Protein AF-A0AA36IS47-F1 (afdb_monomer_lite)

Sequence (220 aa):
MGEDGAGAALSGPEDQEEPQIELLPDFCPIVFNPANQIIHPARYWAMFRNWKGQPLTKEEEPPEWLYRDMDETAGQVLEVLDEELQALKEAFFQATGCQGCSHVIPLAARLLEQYGDQIADKSTMAKMVGTNKAYSMARTPVLRSNQGVMPHPTHRVVTDDIGWGLCVLVSISERLEAMGMRTNTTMMRMLIEWHQKLMGKECTSTTAGSVVGTARSWCF

Organism: NCBI:txid2562239

Foldseek 3Di:
DDDDDPPDDPPDDPDPPDDDDDDQLDCLCVQLVLVPFQLLLLQVCVLCVPPDPFADDPVSDGDFASQAQQDVSSQVLSQVQLVLSLQLLVLVCVVPVRPSSVVHDGPLVVLCVVQVVQQPDSPTSSSSRNSRPVRGPHTQAWDQDPRHIGHDLPDCSLPCSLLVNLLSSVQSCLVSVVVVDDGDSPSSVVSSVVSCVSNVHPQWDPPPPDPDTHGDPVSD

Secondary structure (DSSP, 8-state):
----------------PPPPP---SSSHHHHT-HHHHTHHHHHHHHHHTT--SSPBPGGGPPPSBSSTT--HHHHHHHHHHHHHHHHHHHHHHHHH--GGGGG---HHHHHHHHHTTTBS--SSHHHHHHTBGGGTTPBPPEEEETTEEEE-TTSHHHHHIIIIIIHHHHHHHHHHHHTT-----HHHHHHHHHHHHHHT--SB---TT-S---B-TT--

pLDDT: mean 87.17, std 18.94, range [32.16, 98.56]

InterPro domains:
  IPR003421 Opine dehydrogenase [PF02317] (25-199)
  IPR008927 6-phosphogluconate dehydrogenase-like, C-terminal domain superfamily [SSF48179] (29-204)
  IPR013328 6-phosphogluconate dehydrogenase, domain 2 [G3DSA:1.10.1040.10] (35-216)
  IPR051729 Opine/Lysopine Dehydrogenase [PTHR38015] (25-204)

Radius of gyration: 21.81 Å; chains: 1; bounding box: 69×45×71 Å

Structure (mmCIF, N/CA/C/O backbone):
data_AF-A0AA36IS47-F1
#
_entry.id   AF-A0AA36IS47-F1
#
loop_
_atom_site.group_PDB
_atom_site.id
_atom_site.type_symbol
_atom_site.label_atom_id
_atom_site.label_alt_id
_atom_site.label_comp_id
_atom_site.label_asym_id
_atom_site.label_entity_id
_atom_site.label_seq_id
_atom_site.pdbx_PDB_ins_code
_atom_site.Cartn_x
_atom_site.Cartn_y
_atom_site.Cartn_z
_atom_site.occupancy
_atom_site.B_iso_or_equiv
_atom_site.auth_seq_id
_atom_site.auth_comp_id
_atom_site.auth_asym_id
_atom_site.auth_atom_id
_atom_site.pdbx_PDB_model_num
ATOM 1 N N . MET A 1 1 ? -51.283 -22.529 -45.191 1.00 38.25 1 MET A N 1
ATOM 2 C CA . MET A 1 1 ? -49.898 -22.315 -45.654 1.00 38.25 1 MET A CA 1
ATOM 3 C C . MET A 1 1 ? -49.445 -21.057 -44.930 1.00 38.25 1 MET A C 1
ATOM 5 O O . MET A 1 1 ? -49.838 -19.984 -45.344 1.00 38.25 1 MET A O 1
ATOM 9 N N . GLY A 1 2 ? -48.935 -21.109 -43.705 1.00 40.91 2 GLY A N 1
ATOM 10 C CA . GLY A 1 2 ? -47.910 -22.013 -43.201 1.00 40.91 2 GLY A CA 1
ATOM 11 C C . GLY A 1 2 ? -46.576 -21.318 -43.420 1.00 40.91 2 GLY A C 1
ATOM 12 O O . GLY A 1 2 ? -46.105 -21.352 -44.546 1.00 40.91 2 GLY A O 1
ATOM 13 N N . GLU A 1 3 ? -46.065 -20.655 -42.382 1.00 37.31 3 GLU A N 1
ATOM 14 C CA . GLU A 1 3 ? -44.636 -20.557 -42.070 1.00 37.31 3 GLU A CA 1
ATOM 15 C C . GLU A 1 3 ? -44.472 -19.932 -40.679 1.00 37.31 3 GLU A C 1
ATOM 17 O O . GLU A 1 3 ? -44.663 -18.736 -40.455 1.00 37.31 3 GLU A O 1
ATOM 22 N N . ASP A 1 4 ? -44.185 -20.827 -39.738 1.00 42.75 4 ASP A N 1
ATOM 23 C CA . ASP A 1 4 ? -43.734 -20.557 -38.386 1.00 42.75 4 ASP A CA 1
ATOM 24 C C . ASP A 1 4 ? -42.333 -19.939 -38.431 1.00 42.75 4 ASP A C 1
ATOM 26 O O . ASP A 1 4 ? -41.375 -20.556 -38.896 1.00 42.75 4 ASP A O 1
ATOM 30 N N . GLY A 1 5 ? -42.205 -18.720 -37.916 1.00 36.94 5 GLY A N 1
ATOM 31 C CA . GLY A 1 5 ? -40.928 -18.080 -37.627 1.00 36.94 5 GLY A CA 1
ATOM 32 C C . GLY A 1 5 ? -40.821 -17.843 -36.131 1.00 36.94 5 GLY A C 1
ATOM 33 O O . GLY A 1 5 ? -41.068 -16.736 -35.661 1.00 36.94 5 GLY A O 1
ATOM 34 N N . ALA A 1 6 ? -40.497 -18.894 -35.376 1.00 42.69 6 ALA A N 1
ATOM 35 C CA . ALA A 1 6 ? -40.139 -18.794 -33.969 1.00 42.69 6 ALA A CA 1
ATOM 36 C C . ALA A 1 6 ? -38.872 -17.932 -33.832 1.00 42.69 6 ALA A C 1
ATOM 38 O O . ALA A 1 6 ? -37.749 -18.409 -33.993 1.00 42.69 6 ALA A O 1
ATOM 39 N N . GLY A 1 7 ? -39.059 -16.640 -33.563 1.00 37.09 7 GLY A N 1
ATOM 40 C CA . GLY A 1 7 ? -37.992 -15.758 -33.115 1.00 37.09 7 GLY A CA 1
ATOM 41 C C . GLY A 1 7 ? -37.591 -16.177 -31.709 1.00 37.09 7 GLY A C 1
ATOM 42 O O . GLY A 1 7 ? -38.303 -15.888 -30.750 1.00 37.09 7 GLY A O 1
ATOM 43 N N . ALA A 1 8 ? -36.483 -16.907 -31.606 1.00 38.56 8 ALA A N 1
ATOM 44 C CA . ALA A 1 8 ? -35.862 -17.250 -30.340 1.00 38.56 8 ALA A CA 1
ATOM 45 C C . ALA A 1 8 ? -35.649 -15.967 -29.525 1.00 38.56 8 ALA A C 1
ATOM 47 O O . ALA A 1 8 ? -34.929 -15.061 -29.952 1.00 38.56 8 ALA A O 1
ATOM 48 N N . ALA A 1 9 ? -36.297 -15.893 -28.364 1.00 40.12 9 ALA A N 1
ATOM 49 C CA . ALA A 1 9 ? -35.958 -14.914 -27.352 1.00 40.12 9 ALA A CA 1
ATOM 50 C C . ALA A 1 9 ? -34.480 -15.120 -27.008 1.00 40.12 9 ALA A C 1
ATOM 52 O O . ALA A 1 9 ? -34.082 -16.189 -26.543 1.00 40.12 9 ALA A O 1
ATOM 53 N N . LEU A 1 10 ? -33.658 -14.113 -27.292 1.00 42.84 10 LEU A N 1
ATOM 54 C CA . LEU A 1 10 ? -32.316 -14.031 -26.743 1.00 42.84 10 LEU A CA 1
ATOM 55 C C . LEU A 1 10 ? -32.491 -13.834 -25.236 1.00 42.84 10 LEU A C 1
ATOM 57 O O . LEU A 1 10 ? -32.713 -12.715 -24.781 1.00 42.84 10 LEU A O 1
ATOM 61 N N . SER A 1 11 ? -32.457 -14.929 -24.479 1.00 42.44 11 SER A N 1
ATOM 62 C CA . SER A 1 11 ? -32.295 -14.889 -23.030 1.00 42.44 11 SER A CA 1
ATOM 63 C C . SER A 1 11 ? -30.945 -14.228 -22.754 1.00 42.44 11 SER A C 1
ATOM 65 O O . SER A 1 11 ? -29.890 -14.842 -22.939 1.00 42.44 11 SER A O 1
ATOM 67 N N . GLY A 1 12 ? -30.978 -12.940 -22.412 1.00 49.56 12 GLY A N 1
ATOM 68 C CA . GLY A 1 12 ? -29.827 -12.243 -21.849 1.00 49.56 12 GLY A CA 1
ATOM 69 C C . GLY A 1 12 ? -29.404 -12.905 -20.531 1.00 49.56 12 GLY A C 1
ATOM 70 O O . GLY A 1 12 ? -30.168 -13.692 -19.974 1.00 49.56 12 GLY A O 1
ATOM 71 N N . PRO A 1 13 ? -28.187 -12.637 -20.033 1.00 52.78 13 PRO A N 1
ATOM 72 C CA . PRO A 1 13 ? -27.741 -13.205 -18.768 1.00 52.78 13 PRO A CA 1
ATOM 73 C C . PRO A 1 13 ? -28.621 -12.644 -17.639 1.00 52.78 13 PRO A C 1
ATOM 75 O O . PRO A 1 13 ? -28.530 -11.463 -17.319 1.00 52.78 13 PRO A O 1
ATOM 78 N N . GLU A 1 14 ? -29.497 -13.484 -17.089 1.00 53.34 14 GLU A N 1
ATOM 79 C CA . GLU A 1 14 ? -30.527 -13.122 -16.103 1.00 53.34 14 GLU A CA 1
ATOM 80 C C . GLU A 1 14 ? -30.035 -13.059 -14.647 1.00 53.34 14 GLU A C 1
ATOM 82 O O . GLU A 1 14 ? -30.835 -12.772 -13.770 1.00 53.34 14 GLU A O 1
ATOM 87 N N . ASP A 1 15 ? -28.738 -13.215 -14.368 1.00 54.41 15 ASP A N 1
ATOM 88 C CA . ASP A 1 15 ? -28.223 -13.241 -12.989 1.00 54.41 15 ASP A CA 1
ATOM 89 C C . ASP A 1 15 ? -27.028 -12.292 -12.796 1.00 54.41 15 ASP A C 1
ATOM 91 O O . ASP A 1 15 ? -25.896 -12.716 -12.558 1.00 54.41 15 ASP A O 1
ATOM 95 N N . GLN A 1 16 ? -27.244 -10.981 -12.914 1.00 59.22 16 GLN A N 1
ATOM 96 C CA . GLN A 1 16 ? -26.360 -10.023 -12.242 1.00 59.22 16 GLN A CA 1
ATOM 97 C C . GLN A 1 16 ? -27.048 -9.620 -10.944 1.00 59.22 16 GLN A C 1
ATOM 99 O O . GLN A 1 16 ? -27.961 -8.798 -10.967 1.00 59.22 16 GLN A O 1
ATOM 104 N N . GLU A 1 17 ? -26.647 -10.236 -9.827 1.00 76.69 17 GLU A N 1
ATOM 105 C CA . GLU A 1 17 ? -27.089 -9.805 -8.499 1.00 76.69 17 GLU A CA 1
ATOM 106 C C . GLU A 1 17 ? -26.862 -8.296 -8.355 1.00 76.69 17 GLU A C 1
ATOM 108 O O . GLU A 1 17 ? -25.764 -7.786 -8.607 1.00 76.69 17 GLU A O 1
ATOM 113 N N . GLU A 1 18 ? -27.917 -7.569 -7.983 1.00 86.44 18 GLU A N 1
ATOM 114 C CA . GLU A 1 18 ? -27.804 -6.142 -7.712 1.00 86.44 18 GLU A CA 1
ATOM 115 C C . GLU A 1 18 ? -26.830 -5.909 -6.546 1.00 86.44 18 GLU A C 1
ATOM 117 O O . GLU A 1 18 ? -26.829 -6.672 -5.573 1.00 86.44 18 GLU A O 1
ATOM 122 N N . PRO A 1 19 ? -25.996 -4.854 -6.607 1.00 86.75 19 PRO A N 1
ATOM 123 C CA . PRO A 1 19 ? -25.071 -4.555 -5.529 1.00 86.75 19 PRO A CA 1
ATOM 124 C C . PRO A 1 19 ? -25.847 -4.277 -4.241 1.00 86.75 19 PRO A C 1
ATOM 126 O O . PRO A 1 19 ? -26.681 -3.372 -4.180 1.00 86.75 19 PRO A O 1
ATOM 129 N N . GLN A 1 20 ? -25.541 -5.038 -3.193 1.00 88.94 20 GLN A N 1
ATOM 130 C CA . GLN A 1 20 ? -26.108 -4.800 -1.873 1.00 88.94 20 GLN A CA 1
ATOM 131 C C . GLN A 1 20 ? -25.487 -3.537 -1.270 1.00 88.94 20 GLN A C 1
ATOM 133 O O . GLN A 1 20 ? -24.265 -3.404 -1.180 1.00 88.94 20 GLN A O 1
ATOM 138 N N . ILE A 1 21 ? -26.342 -2.588 -0.889 1.00 91.06 21 ILE A N 1
ATOM 139 C CA . ILE A 1 21 ? -25.931 -1.328 -0.269 1.00 91.06 21 ILE A CA 1
ATOM 140 C C . ILE A 1 21 ? -26.163 -1.439 1.233 1.00 91.06 21 ILE A C 1
ATOM 142 O O . ILE A 1 21 ? -27.300 -1.559 1.686 1.00 91.06 21 ILE A O 1
ATOM 146 N N . GLU A 1 22 ? -25.083 -1.329 2.000 1.00 89.81 22 GLU A N 1
ATOM 147 C CA . GLU A 1 22 ? -25.119 -1.327 3.459 1.00 89.81 22 GLU A CA 1
ATOM 148 C C . GLU A 1 22 ? -24.641 0.015 4.018 1.00 89.81 22 GLU A C 1
ATOM 150 O O . GLU A 1 22 ? -23.728 0.653 3.485 1.00 89.81 22 GLU A O 1
ATOM 155 N N . LEU A 1 23 ? -25.266 0.453 5.112 1.00 92.38 23 LEU A N 1
ATOM 156 C CA . LEU A 1 23 ? -24.864 1.666 5.815 1.00 92.38 23 LEU A CA 1
ATOM 157 C C . LEU A 1 23 ? -23.735 1.345 6.799 1.00 92.38 23 LEU A C 1
ATOM 159 O O . LEU A 1 23 ? -23.902 0.525 7.699 1.00 92.38 23 LEU A O 1
ATOM 163 N N . LEU A 1 24 ? -22.606 2.041 6.660 1.00 92.31 24 LEU A N 1
ATOM 164 C CA . LEU A 1 24 ? -21.508 1.964 7.623 1.00 92.31 24 LEU A CA 1
ATOM 165 C C . LEU A 1 24 ? -21.849 2.747 8.904 1.00 92.31 24 LEU A C 1
ATOM 167 O O . LEU A 1 24 ? -22.488 3.799 8.820 1.00 92.31 24 LEU A O 1
ATOM 171 N N . PRO A 1 25 ? -21.399 2.285 10.085 1.00 91.81 25 PRO A N 1
ATOM 172 C CA . PRO A 1 25 ? -21.725 2.932 11.360 1.00 91.81 25 PRO A CA 1
ATOM 173 C C . PRO A 1 25 ? -21.089 4.321 11.515 1.00 91.81 25 PRO A C 1
ATOM 175 O O . PRO A 1 25 ? -21.656 5.197 12.163 1.00 91.81 25 PRO A O 1
ATOM 178 N N . ASP A 1 26 ? -19.909 4.519 10.928 1.00 94.69 26 ASP A N 1
ATOM 179 C CA . ASP A 1 26 ? -19.172 5.778 10.883 1.00 94.69 26 ASP A CA 1
ATOM 180 C C . ASP A 1 26 ? -18.142 5.735 9.731 1.00 94.69 26 ASP A C 1
ATOM 182 O O . ASP A 1 26 ? -18.159 4.825 8.899 1.00 94.69 26 ASP A O 1
ATOM 186 N N . PHE A 1 27 ? -17.254 6.731 9.646 1.00 93.44 27 PHE A N 1
ATOM 187 C CA . PHE A 1 27 ? -16.287 6.865 8.549 1.00 93.44 27 PHE A CA 1
ATOM 188 C C . PHE A 1 27 ? -15.007 6.016 8.726 1.00 93.44 27 PHE A C 1
ATOM 190 O O . PHE A 1 27 ? -14.197 5.920 7.801 1.00 93.44 27 PHE A O 1
ATOM 197 N N . CYS A 1 28 ? -14.807 5.358 9.875 1.00 94.94 28 CYS A N 1
ATOM 198 C CA . CYS A 1 28 ? -13.595 4.582 10.167 1.00 94.94 28 CYS A CA 1
ATOM 199 C C . CYS A 1 28 ? -13.322 3.438 9.178 1.00 94.94 28 CYS A C 1
ATOM 201 O O . CYS A 1 28 ? -12.161 3.294 8.788 1.00 94.94 28 CYS A O 1
ATOM 203 N N . PRO A 1 29 ? -14.323 2.660 8.705 1.00 94.25 29 PRO A N 1
ATOM 204 C CA . PRO A 1 29 ? -14.088 1.599 7.724 1.00 94.25 29 PRO A CA 1
ATOM 205 C C . PRO A 1 29 ? -13.541 2.109 6.388 1.00 94.25 29 PRO A C 1
ATOM 207 O O . PRO A 1 29 ? -12.910 1.353 5.652 1.00 94.25 29 PRO A O 1
ATOM 210 N N . ILE A 1 30 ? -13.767 3.390 6.074 1.00 93.12 30 ILE A N 1
ATOM 211 C CA . ILE A 1 30 ? -13.233 4.043 4.878 1.00 93.12 30 ILE A CA 1
ATOM 212 C C . ILE A 1 30 ? -11.796 4.508 5.119 1.00 93.12 30 ILE A C 1
ATOM 214 O O . ILE A 1 30 ? -10.919 4.203 4.313 1.00 93.12 30 ILE A O 1
ATOM 218 N N . VAL A 1 31 ? -11.543 5.195 6.238 1.00 94.06 31 VAL A N 1
ATOM 219 C CA . VAL A 1 31 ? -10.216 5.740 6.586 1.00 94.06 31 VAL A CA 1
ATOM 220 C C . VAL A 1 31 ? -9.189 4.634 6.802 1.00 94.06 31 VAL A C 1
ATOM 222 O O . VAL A 1 31 ? -8.091 4.695 6.259 1.00 94.06 31 VAL A O 1
ATOM 225 N N . PHE A 1 32 ? -9.547 3.600 7.560 1.00 95.31 32 PHE A N 1
ATOM 226 C CA . PHE A 1 32 ? -8.662 2.481 7.882 1.00 95.31 32 PHE A CA 1
ATOM 227 C C . PHE A 1 32 ? -8.844 1.303 6.921 1.00 95.31 32 PHE A C 1
ATOM 229 O O . PHE A 1 32 ? -8.571 0.164 7.272 1.00 95.31 32 PHE A O 1
ATOM 236 N N . ASN A 1 33 ? -9.311 1.538 5.696 1.00 91.44 33 ASN A N 1
ATOM 237 C CA . ASN A 1 33 ? -9.382 0.485 4.692 1.00 91.44 33 ASN A CA 1
ATOM 238 C C . ASN A 1 33 ? -7.953 0.062 4.278 1.00 91.44 33 ASN A C 1
ATOM 240 O O . ASN A 1 33 ? -7.247 0.882 3.678 1.00 91.44 33 ASN A O 1
ATOM 244 N N . PRO A 1 34 ? -7.516 -1.188 4.535 1.00 83.69 34 PRO A N 1
ATOM 245 C CA . PRO A 1 34 ? -6.154 -1.598 4.206 1.00 83.69 34 PRO A CA 1
ATOM 246 C C . PRO A 1 34 ? -5.926 -1.704 2.691 1.00 83.69 34 PRO A C 1
ATOM 248 O O . PRO A 1 34 ? -4.945 -1.186 2.167 1.00 83.69 34 PRO A O 1
ATOM 251 N N . ALA A 1 35 ? -6.853 -2.287 1.928 1.00 82.25 35 ALA A N 1
ATOM 252 C CA . ALA A 1 35 ? -6.633 -2.533 0.499 1.00 82.25 35 ALA A CA 1
ATOM 253 C C . ALA A 1 35 ? -6.440 -1.249 -0.331 1.00 82.25 35 ALA A C 1
ATOM 255 O O . ALA A 1 35 ? -5.839 -1.303 -1.402 1.00 82.25 35 ALA A O 1
ATOM 256 N N . ASN A 1 36 ? -6.922 -0.103 0.160 1.00 80.12 36 ASN A N 1
ATOM 257 C CA . ASN A 1 36 ? -6.886 1.152 -0.584 1.00 80.12 36 ASN A CA 1
ATOM 258 C C . ASN A 1 36 ? -5.533 1.870 -0.562 1.00 80.12 36 ASN A C 1
ATOM 260 O O . ASN A 1 36 ? -5.252 2.574 -1.520 1.00 80.12 36 ASN A O 1
ATOM 264 N N . GLN A 1 37 ? -4.745 1.756 0.512 1.00 88.38 37 GLN A N 1
ATOM 265 C CA . GLN A 1 37 ? -3.648 2.709 0.761 1.00 88.38 37 GLN A CA 1
ATOM 266 C C . GLN A 1 37 ? -2.279 2.086 1.049 1.00 88.38 37 GLN A C 1
ATOM 268 O O . GLN A 1 37 ? -1.290 2.811 1.052 1.00 88.38 37 GLN A O 1
ATOM 273 N N . ILE A 1 38 ? -2.186 0.770 1.288 1.00 96.62 38 ILE A N 1
ATOM 274 C CA . ILE A 1 38 ? -0.899 0.121 1.621 1.00 96.62 38 ILE A CA 1
ATOM 275 C C . ILE A 1 38 ? -0.330 -0.756 0.494 1.00 96.62 38 ILE A C 1
ATOM 277 O O . ILE A 1 38 ? 0.890 -0.897 0.397 1.00 96.62 38 ILE A O 1
ATOM 281 N N . ILE A 1 39 ? -1.165 -1.278 -0.418 1.00 97.06 39 ILE A N 1
ATOM 282 C CA . ILE A 1 39 ? -0.713 -2.190 -1.490 1.00 97.06 39 ILE A CA 1
ATOM 283 C C . ILE A 1 39 ? 0.191 -1.473 -2.500 1.00 97.06 39 ILE A C 1
ATOM 285 O O . ILE A 1 39 ? 1.280 -1.966 -2.810 1.00 97.06 39 ILE A O 1
ATOM 289 N N . HIS A 1 40 ? -0.239 -0.320 -3.030 1.00 96.38 40 HIS A N 1
ATOM 290 C CA . HIS A 1 40 ? 0.553 0.392 -4.032 1.00 96.38 40 HIS A CA 1
ATOM 291 C C . HIS A 1 40 ? 1.881 0.901 -3.477 1.00 96.38 40 HIS A C 1
ATOM 293 O O . HIS A 1 40 ? 2.895 0.618 -4.121 1.00 96.38 40 HIS A O 1
ATOM 299 N N . PRO A 1 41 ? 1.939 1.568 -2.304 1.00 96.88 41 PRO A N 1
ATOM 300 C CA . PRO A 1 41 ? 3.212 2.039 -1.775 1.00 96.88 41 PRO A CA 1
ATOM 301 C C . PRO A 1 41 ? 4.213 0.903 -1.553 1.00 96.88 41 PRO A C 1
ATOM 303 O O . PRO A 1 41 ? 5.368 1.031 -1.953 1.00 96.88 41 PRO A O 1
ATOM 306 N N . ALA A 1 42 ? 3.779 -0.234 -0.994 1.00 97.75 42 ALA A N 1
ATOM 307 C CA . ALA A 1 42 ? 4.654 -1.385 -0.774 1.00 97.75 42 ALA A CA 1
ATOM 308 C C . ALA A 1 42 ? 5.208 -1.946 -2.092 1.00 97.75 42 ALA A C 1
ATOM 310 O O . ALA A 1 42 ? 6.421 -2.110 -2.254 1.00 97.75 42 ALA A O 1
ATOM 311 N N . ARG A 1 43 ? 4.327 -2.206 -3.067 1.00 97.38 43 ARG A N 1
ATOM 312 C CA . ARG A 1 43 ? 4.723 -2.801 -4.349 1.00 97.38 43 ARG A CA 1
ATOM 313 C C . ARG A 1 43 ? 5.596 -1.866 -5.172 1.00 97.38 43 ARG A C 1
ATOM 315 O O . ARG A 1 43 ? 6.608 -2.293 -5.723 1.00 97.38 43 ARG A O 1
ATOM 322 N N . TYR A 1 44 ? 5.211 -0.600 -5.256 1.00 97.06 44 TYR A N 1
ATOM 323 C CA . TYR A 1 44 ? 5.914 0.379 -6.068 1.00 97.06 44 TYR A CA 1
ATOM 324 C C . TYR A 1 44 ? 7.295 0.695 -5.485 1.00 97.06 44 TYR A C 1
ATOM 326 O O . TYR A 1 44 ? 8.288 0.705 -6.214 1.00 97.06 44 TYR A O 1
ATOM 334 N N . TRP A 1 45 ? 7.391 0.832 -4.159 1.00 97.62 45 TRP A N 1
ATOM 335 C CA . TRP A 1 45 ? 8.678 0.901 -3.476 1.00 97.62 45 TRP A CA 1
ATOM 336 C C . TRP A 1 45 ? 9.529 -0.335 -3.765 1.00 97.62 45 TRP A C 1
ATOM 338 O O . TRP A 1 45 ? 10.681 -0.194 -4.163 1.00 97.62 45 TRP A O 1
ATOM 348 N N . ALA A 1 46 ? 8.984 -1.549 -3.647 1.00 97.38 46 ALA A N 1
ATOM 349 C CA . ALA A 1 46 ? 9.761 -2.763 -3.878 1.00 97.38 46 ALA A CA 1
ATOM 350 C C . ALA A 1 46 ? 10.357 -2.814 -5.295 1.00 97.38 46 ALA A C 1
ATOM 352 O O . ALA A 1 46 ? 11.540 -3.128 -5.434 1.00 97.38 46 ALA A O 1
ATOM 353 N N . MET A 1 47 ? 9.592 -2.429 -6.322 1.00 96.00 47 MET A N 1
ATOM 354 C CA . MET A 1 47 ? 10.071 -2.383 -7.709 1.00 96.00 47 MET A CA 1
ATOM 355 C C . MET A 1 47 ? 11.216 -1.384 -7.916 1.00 96.00 47 MET A C 1
ATOM 357 O O . MET A 1 47 ? 12.157 -1.670 -8.652 1.00 96.00 47 MET A O 1
ATOM 361 N N . PHE A 1 48 ? 11.151 -0.215 -7.274 1.00 96.81 48 PHE A N 1
ATOM 362 C CA . PHE A 1 48 ? 12.021 0.916 -7.609 1.00 96.81 48 PHE A CA 1
ATOM 363 C C . PHE A 1 48 ? 12.956 1.364 -6.479 1.00 96.81 48 PHE A C 1
ATOM 365 O O . PHE A 1 48 ? 13.698 2.326 -6.660 1.00 96.81 48 PHE A O 1
ATOM 372 N N . ARG A 1 49 ? 12.999 0.681 -5.328 1.00 95.00 49 ARG A N 1
ATOM 373 C CA . ARG A 1 49 ? 13.807 1.069 -4.148 1.00 95.00 49 ARG A CA 1
ATOM 374 C C . ARG A 1 49 ? 15.291 1.299 -4.443 1.00 95.00 49 ARG A C 1
ATOM 376 O O . ARG A 1 49 ? 15.941 2.096 -3.770 1.00 95.00 49 ARG A O 1
ATOM 383 N N . ASN A 1 50 ? 15.821 0.617 -5.458 1.00 93.44 50 ASN A N 1
ATOM 384 C CA . ASN A 1 50 ? 17.218 0.717 -5.875 1.00 93.44 50 ASN A CA 1
ATOM 385 C C . ASN A 1 50 ? 17.463 1.740 -6.991 1.00 93.44 50 ASN A C 1
ATOM 387 O O . ASN A 1 50 ? 18.621 1.997 -7.314 1.00 93.44 50 ASN A O 1
ATOM 391 N N . TRP A 1 51 ? 16.413 2.343 -7.552 1.00 95.06 51 TRP A N 1
ATOM 392 C CA . TRP A 1 51 ? 16.517 3.340 -8.611 1.00 95.06 51 TRP A CA 1
ATOM 393 C C . TRP A 1 51 ? 17.307 4.569 -8.141 1.00 95.06 51 TRP A C 1
ATOM 395 O O . TRP A 1 51 ? 17.096 5.083 -7.041 1.00 95.06 51 TRP A O 1
ATOM 405 N N . LYS A 1 52 ? 18.243 5.037 -8.975 1.00 91.31 52 LYS A N 1
ATOM 406 C CA . LYS A 1 52 ? 19.195 6.117 -8.642 1.00 91.31 52 LYS A CA 1
ATOM 407 C C . LYS A 1 52 ? 18.969 7.407 -9.435 1.00 91.31 52 LYS A C 1
ATOM 409 O O . LYS A 1 52 ? 19.876 8.225 -9.543 1.00 91.31 52 LYS A O 1
ATOM 414 N N . GLY A 1 53 ? 17.778 7.589 -10.004 1.00 92.25 53 GLY A N 1
ATOM 415 C CA . GLY A 1 53 ? 17.437 8.795 -10.766 1.00 92.25 53 GLY A CA 1
ATOM 416 C C . GLY A 1 53 ? 17.795 8.749 -12.254 1.00 92.25 53 GLY A C 1
ATOM 417 O O . GLY A 1 53 ? 17.562 9.728 -12.953 1.00 92.25 53 GLY A O 1
ATOM 418 N N . GLN A 1 54 ? 18.357 7.641 -12.744 1.00 94.12 54 GLN A N 1
ATOM 419 C CA . GLN A 1 54 ? 18.695 7.445 -14.159 1.00 94.12 54 GLN A CA 1
ATOM 420 C C . GLN A 1 54 ? 17.702 6.483 -14.822 1.00 94.12 54 GLN A C 1
ATOM 422 O O . GLN A 1 54 ? 17.214 5.582 -14.138 1.00 94.12 54 GLN A O 1
ATOM 427 N N . PRO A 1 55 ? 17.385 6.632 -16.119 1.00 95.44 55 PRO A N 1
ATOM 428 C CA . PRO A 1 55 ? 16.598 5.641 -16.848 1.00 95.44 55 PRO A CA 1
ATOM 429 C C . PRO A 1 55 ? 17.161 4.220 -16.693 1.00 95.44 55 PRO A C 1
ATOM 431 O O . PRO A 1 55 ? 18.365 4.014 -16.826 1.00 95.44 55 PRO A O 1
ATOM 434 N N . LEU A 1 56 ? 16.280 3.264 -16.398 1.00 95.31 56 LEU A N 1
ATOM 435 C CA . LEU A 1 56 ? 16.575 1.837 -16.283 1.00 95.31 56 LEU A CA 1
ATOM 436 C C . LEU A 1 56 ? 16.874 1.261 -17.667 1.00 95.31 56 LEU A C 1
ATOM 438 O O . LEU A 1 56 ? 16.175 1.591 -18.638 1.00 95.31 56 LEU A O 1
ATOM 442 N N . THR A 1 57 ? 17.881 0.389 -17.750 1.00 90.69 57 THR A N 1
ATOM 443 C CA . THR A 1 57 ? 18.128 -0.386 -18.972 1.00 90.69 57 THR A CA 1
ATOM 444 C C . THR A 1 57 ? 17.047 -1.445 -19.163 1.00 90.69 57 THR A C 1
ATOM 446 O O . THR A 1 57 ? 16.244 -1.715 -18.270 1.00 90.69 57 THR A O 1
ATOM 449 N N . LYS A 1 58 ? 17.036 -2.087 -20.335 1.00 85.75 58 LYS A N 1
ATOM 450 C CA . LYS A 1 58 ? 16.072 -3.145 -20.654 1.00 85.75 58 LYS A CA 1
ATOM 451 C C . LYS A 1 58 ? 16.126 -4.310 -19.656 1.00 85.75 58 LYS A C 1
ATOM 453 O O . LYS A 1 58 ? 15.107 -4.927 -19.370 1.00 85.75 58 LYS A O 1
ATOM 458 N N . GLU A 1 59 ? 17.312 -4.612 -19.136 1.00 87.12 59 GLU A N 1
ATOM 459 C CA . GLU A 1 59 ? 17.559 -5.678 -18.161 1.00 87.12 59 GLU A CA 1
ATOM 460 C C . GLU A 1 59 ? 17.097 -5.307 -16.743 1.00 87.12 59 GLU A C 1
ATOM 462 O O . GLU A 1 59 ? 16.896 -6.190 -15.913 1.00 87.12 59 GLU A O 1
ATOM 467 N N . GLU A 1 60 ? 16.925 -4.014 -16.472 1.00 90.06 60 GLU A N 1
ATOM 468 C CA . GLU A 1 60 ? 16.511 -3.463 -15.179 1.00 90.06 60 GLU A CA 1
ATOM 469 C C . GLU A 1 60 ? 15.034 -3.036 -15.171 1.00 90.06 60 GLU A C 1
ATOM 471 O O . GLU A 1 60 ? 14.545 -2.518 -14.164 1.00 90.06 60 GLU A O 1
ATOM 476 N N . GLU A 1 61 ? 14.317 -3.214 -16.288 1.00 90.81 61 GLU A N 1
ATOM 477 C CA . GLU A 1 61 ? 12.914 -2.828 -16.393 1.00 90.81 61 GLU A CA 1
ATOM 478 C C . GLU A 1 61 ? 12.050 -3.553 -15.346 1.00 90.81 61 GLU A C 1
ATOM 480 O O . GLU A 1 61 ? 12.205 -4.756 -15.111 1.00 90.81 61 GLU A O 1
ATOM 485 N N . PRO A 1 62 ? 11.093 -2.843 -14.722 1.00 92.88 62 PRO A N 1
ATOM 486 C CA . PRO A 1 62 ? 10.164 -3.464 -13.793 1.00 92.88 62 PRO A CA 1
ATOM 487 C C . PRO A 1 62 ? 9.210 -4.415 -14.538 1.00 92.88 62 PRO A C 1
ATOM 489 O O . PRO A 1 62 ? 8.997 -4.265 -15.747 1.00 92.88 62 PRO A O 1
ATOM 492 N N . PRO A 1 63 ? 8.547 -5.344 -13.825 1.00 94.06 63 PRO A N 1
ATOM 493 C CA . PRO A 1 63 ? 7.497 -6.172 -14.409 1.00 94.06 63 PRO A CA 1
ATOM 494 C C . PRO A 1 63 ? 6.423 -5.329 -15.113 1.00 94.06 63 PRO A C 1
ATOM 496 O O . PRO A 1 63 ? 6.029 -4.274 -14.612 1.00 94.06 63 PRO A O 1
ATOM 499 N N . GLU A 1 64 ? 5.898 -5.808 -16.248 1.00 94.94 64 GLU A N 1
ATOM 500 C CA . GLU A 1 64 ? 4.824 -5.115 -16.986 1.00 94.94 64 GLU A CA 1
ATOM 501 C C . GLU A 1 64 ? 3.569 -4.917 -16.123 1.00 94.94 64 GLU A C 1
ATOM 503 O O . GLU A 1 64 ? 2.877 -3.900 -16.233 1.00 94.94 64 GLU A O 1
ATOM 508 N N . TRP A 1 65 ? 3.283 -5.892 -15.263 1.00 97.00 65 TRP A N 1
ATOM 509 C CA . TRP A 1 65 ? 2.080 -5.949 -14.447 1.00 97.00 65 TRP A CA 1
ATOM 510 C C . TRP A 1 65 ? 2.378 -5.532 -13.012 1.00 97.00 65 TRP A C 1
ATOM 512 O O . TRP A 1 65 ? 3.321 -6.026 -12.393 1.00 97.00 65 TRP A O 1
ATOM 522 N N . LEU A 1 66 ? 1.528 -4.660 -12.471 1.00 96.06 66 LEU A N 1
ATOM 523 C CA . LEU A 1 66 ? 1.732 -4.066 -11.156 1.00 96.06 66 LEU A CA 1
ATOM 524 C C . LEU A 1 66 ? 1.693 -5.130 -10.058 1.00 96.06 66 LEU A C 1
ATOM 526 O O . LEU A 1 66 ? 2.571 -5.160 -9.200 1.00 96.06 66 LEU A O 1
ATOM 530 N N . TYR A 1 67 ? 0.705 -6.022 -10.099 1.00 96.94 67 TYR A N 1
ATOM 531 C CA . TYR A 1 67 ? 0.492 -6.987 -9.020 1.00 96.94 67 TYR A CA 1
ATOM 532 C C . TYR A 1 67 ? 1.017 -8.382 -9.324 1.00 96.94 67 TYR A C 1
ATOM 534 O O . TYR A 1 67 ? 1.470 -9.037 -8.394 1.00 96.94 67 TYR A O 1
ATOM 542 N N . ARG A 1 68 ? 0.978 -8.839 -10.587 1.00 97.50 68 ARG A N 1
ATOM 543 C CA . ARG A 1 68 ? 1.355 -10.222 -10.928 1.00 97.50 68 ARG A CA 1
ATOM 544 C C . ARG A 1 68 ? 2.762 -10.533 -10.444 1.00 97.50 68 ARG A C 1
ATOM 546 O O . ARG A 1 68 ? 3.654 -9.688 -10.556 1.00 97.50 68 ARG A O 1
ATOM 553 N N . ASP A 1 69 ? 2.915 -11.747 -9.923 1.00 95.25 69 ASP A N 1
ATOM 554 C CA . ASP A 1 69 ? 4.187 -12.251 -9.410 1.00 95.25 69 ASP A CA 1
ATOM 555 C C . ASP A 1 69 ? 4.831 -11.249 -8.438 1.00 95.25 69 ASP A C 1
ATOM 557 O O . ASP A 1 69 ? 6.010 -10.900 -8.541 1.00 95.25 69 ASP A O 1
ATOM 561 N N . MET A 1 70 ? 4.012 -10.717 -7.521 1.00 97.38 70 MET A N 1
ATOM 562 C CA . MET A 1 70 ? 4.494 -9.879 -6.432 1.00 97.38 70 MET A CA 1
ATOM 563 C C . MET A 1 70 ? 5.612 -10.610 -5.684 1.00 97.38 70 MET A C 1
ATOM 565 O O . MET A 1 70 ? 5.481 -11.784 -5.340 1.00 97.38 70 MET A O 1
ATOM 569 N N . ASP A 1 71 ? 6.729 -9.915 -5.477 1.00 96.44 71 ASP A N 1
ATOM 570 C CA . ASP A 1 71 ? 7.882 -10.472 -4.781 1.00 96.44 71 ASP A CA 1
ATOM 571 C C . ASP A 1 71 ? 7.676 -10.465 -3.258 1.00 96.44 71 ASP A C 1
ATOM 573 O O . ASP A 1 71 ? 6.914 -9.662 -2.716 1.00 96.44 71 ASP A O 1
ATOM 577 N N . GLU A 1 72 ? 8.384 -11.351 -2.556 1.00 97.94 72 GLU A N 1
ATOM 578 C CA . GLU A 1 72 ? 8.254 -11.487 -1.099 1.00 97.94 72 GLU A CA 1
ATOM 579 C C . GLU A 1 72 ? 8.736 -10.244 -0.339 1.00 97.94 72 GLU A C 1
ATOM 581 O O . GLU A 1 72 ? 8.267 -9.995 0.765 1.00 97.94 72 GLU A O 1
ATOM 586 N N . THR A 1 73 ? 9.620 -9.413 -0.912 1.00 97.81 73 THR A N 1
ATOM 587 C CA . THR A 1 73 ? 10.000 -8.146 -0.265 1.00 97.81 73 THR A CA 1
ATOM 588 C C . THR A 1 73 ? 8.809 -7.186 -0.220 1.00 97.81 73 THR A C 1
ATOM 590 O O . THR A 1 73 ? 8.554 -6.578 0.817 1.00 97.81 73 THR A O 1
ATOM 593 N N . ALA A 1 74 ? 8.058 -7.067 -1.317 1.00 97.94 74 ALA A N 1
ATOM 594 C CA . ALA A 1 74 ? 6.816 -6.302 -1.349 1.00 97.94 74 ALA A CA 1
ATOM 595 C C . ALA A 1 74 ? 5.777 -6.882 -0.378 1.00 97.94 74 ALA A C 1
ATOM 597 O O . ALA A 1 74 ? 5.149 -6.119 0.351 1.00 97.94 74 ALA A O 1
ATOM 598 N N . GLY A 1 75 ? 5.634 -8.213 -0.339 1.00 98.38 75 GLY A N 1
ATOM 599 C CA . GLY A 1 75 ? 4.726 -8.903 0.583 1.00 98.38 75 GLY A CA 1
ATOM 600 C C . GLY A 1 75 ? 5.033 -8.621 2.052 1.00 98.38 75 GLY A C 1
ATOM 601 O O . GLY A 1 75 ? 4.141 -8.218 2.785 1.00 98.38 75 GLY A O 1
ATOM 602 N N . GLN A 1 76 ? 6.296 -8.736 2.460 1.00 98.56 76 GLN A N 1
ATOM 603 C CA . GLN A 1 76 ? 6.729 -8.480 3.839 1.00 98.56 76 GLN A CA 1
ATOM 604 C C . GLN A 1 76 ? 6.534 -7.016 4.250 1.00 98.56 76 GLN A C 1
ATOM 606 O O . GLN A 1 76 ? 6.083 -6.731 5.355 1.00 98.56 76 GLN A O 1
ATOM 611 N N . VAL A 1 77 ? 6.843 -6.064 3.362 1.00 98.44 77 VAL A N 1
ATOM 612 C CA . VAL A 1 77 ? 6.561 -4.641 3.624 1.00 98.44 77 VAL A CA 1
ATOM 613 C C . VAL A 1 77 ? 5.061 -4.405 3.773 1.00 98.44 77 VAL A C 1
ATOM 615 O O . VAL A 1 77 ? 4.644 -3.649 4.648 1.00 98.44 77 VAL A O 1
ATOM 618 N N . LEU A 1 78 ? 4.251 -5.057 2.940 1.00 98.31 78 LEU A N 1
ATOM 619 C CA . LEU A 1 78 ? 2.799 -4.959 2.991 1.00 98.31 78 LEU A CA 1
ATOM 620 C C . LEU A 1 78 ? 2.215 -5.561 4.279 1.00 98.31 78 LEU A C 1
ATOM 622 O O . LEU A 1 78 ? 1.296 -4.977 4.844 1.00 98.31 78 LEU A O 1
ATOM 626 N N . GLU A 1 79 ? 2.768 -6.672 4.768 1.00 98.44 79 GLU A N 1
ATOM 627 C CA . GLU A 1 79 ? 2.409 -7.267 6.063 1.00 98.44 79 GLU A CA 1
ATOM 628 C C . GLU A 1 79 ? 2.686 -6.291 7.213 1.00 98.44 79 GLU A C 1
ATOM 630 O O . GLU A 1 79 ? 1.785 -6.000 7.995 1.00 98.44 79 GLU A O 1
ATOM 635 N N . VAL A 1 80 ? 3.879 -5.687 7.256 1.00 98.50 80 VAL A N 1
ATOM 636 C CA . VAL A 1 80 ? 4.227 -4.694 8.290 1.00 98.50 80 VAL A CA 1
ATOM 637 C C . VAL A 1 80 ? 3.319 -3.459 8.219 1.00 98.50 80 VAL A C 1
ATOM 639 O O . VAL A 1 80 ? 2.915 -2.928 9.251 1.00 98.50 80 VAL A O 1
ATOM 642 N N . LEU A 1 81 ? 2.969 -2.987 7.018 1.00 98.31 81 LEU A N 1
ATOM 643 C CA . LEU A 1 81 ? 2.021 -1.878 6.868 1.00 98.31 81 LEU A CA 1
ATOM 644 C C . LEU A 1 81 ? 0.622 -2.222 7.386 1.00 98.31 81 LEU A C 1
ATOM 646 O O . LEU A 1 81 ? -0.020 -1.364 7.992 1.00 98.31 81 LEU A O 1
ATOM 650 N N . ASP A 1 82 ? 0.139 -3.440 7.132 1.00 98.50 82 ASP A N 1
ATOM 651 C CA . ASP A 1 82 ? -1.152 -3.899 7.647 1.00 98.50 82 ASP A CA 1
ATOM 652 C C . ASP A 1 82 ? -1.120 -3.994 9.176 1.00 98.50 82 ASP A C 1
ATOM 654 O O . ASP A 1 82 ? -2.032 -3.502 9.835 1.00 98.50 82 ASP A O 1
ATOM 658 N N . GLU A 1 83 ? -0.038 -4.515 9.761 1.00 98.38 83 GLU A N 1
ATOM 659 C CA . GLU A 1 83 ? 0.160 -4.547 11.216 1.00 98.38 83 GLU A CA 1
ATOM 660 C C . GLU A 1 83 ? 0.135 -3.142 11.841 1.00 98.38 83 GLU A C 1
ATOM 662 O O . GLU A 1 83 ? -0.586 -2.910 12.816 1.00 98.38 83 GLU A O 1
ATOM 667 N N . GLU A 1 84 ? 0.875 -2.185 11.268 1.00 98.44 84 GLU A N 1
ATOM 668 C CA . GLU A 1 84 ? 0.868 -0.787 11.719 1.00 98.44 84 GLU A CA 1
ATOM 669 C C . GLU A 1 84 ? -0.531 -0.164 11.596 1.00 98.44 84 GLU A C 1
ATOM 671 O O . GLU A 1 84 ? -0.985 0.527 12.511 1.00 98.44 84 GLU A O 1
ATOM 676 N N . LEU A 1 85 ? -1.250 -0.443 10.504 1.00 98.00 85 LEU A N 1
ATOM 677 C CA . LEU A 1 85 ? -2.613 0.040 10.285 1.00 98.00 85 LEU A CA 1
ATOM 678 C C . LEU A 1 85 ? -3.591 -0.542 11.310 1.00 98.00 85 LEU A C 1
ATOM 680 O O . LEU A 1 85 ? -4.374 0.213 11.889 1.00 98.00 85 LEU A O 1
ATOM 684 N N . GLN A 1 86 ? -3.548 -1.851 11.572 1.00 98.00 86 GLN A N 1
ATOM 685 C CA . GLN A 1 86 ? -4.420 -2.492 12.559 1.00 98.00 86 GLN A CA 1
ATOM 686 C C . GLN A 1 86 ? -4.140 -1.976 13.974 1.00 98.00 86 GLN A C 1
ATOM 688 O O . GLN A 1 86 ? -5.081 -1.696 14.720 1.00 98.00 86 GLN A O 1
ATOM 693 N N . ALA A 1 87 ? -2.866 -1.795 14.334 1.00 98.12 87 ALA A N 1
ATOM 694 C CA . ALA A 1 87 ? -2.477 -1.235 15.625 1.00 98.12 87 ALA A CA 1
ATOM 695 C C . ALA A 1 87 ? -2.929 0.226 15.775 1.00 98.12 87 ALA A C 1
ATOM 697 O O . ALA A 1 87 ? -3.453 0.612 16.822 1.00 98.12 87 ALA A O 1
ATOM 698 N N . LEU A 1 88 ? -2.775 1.037 14.725 1.00 98.12 88 LEU A N 1
ATOM 699 C CA . LEU A 1 88 ? -3.229 2.425 14.721 1.00 98.12 88 LEU A CA 1
ATOM 700 C C . LEU A 1 88 ? -4.753 2.524 14.833 1.00 98.12 88 LEU A C 1
ATOM 702 O O . LEU A 1 88 ? -5.263 3.338 15.600 1.00 98.12 88 LEU A O 1
ATOM 706 N N . LYS A 1 89 ? -5.477 1.679 14.097 1.00 97.19 89 LYS A N 1
ATOM 707 C CA . LYS A 1 89 ? -6.932 1.563 14.182 1.00 97.19 89 LYS A CA 1
ATOM 708 C C . LYS A 1 89 ? -7.381 1.220 15.604 1.00 97.19 89 LYS A C 1
ATOM 710 O O . LYS A 1 89 ? -8.322 1.827 16.104 1.00 97.19 89 LYS A O 1
ATOM 715 N N . GLU A 1 90 ? -6.718 0.270 16.260 1.00 97.50 90 GLU A N 1
ATOM 716 C CA . GLU A 1 90 ? -7.028 -0.106 17.643 1.00 97.50 90 GLU A CA 1
ATOM 717 C C . GLU A 1 90 ? -6.771 1.053 18.618 1.00 97.50 90 GLU A C 1
ATOM 719 O O . GLU A 1 90 ? -7.620 1.372 19.448 1.00 97.50 90 GLU A O 1
ATOM 724 N N . ALA A 1 91 ? -5.646 1.758 18.474 1.00 97.88 91 ALA A N 1
ATOM 725 C CA . ALA A 1 91 ? -5.367 2.954 19.269 1.00 97.88 91 ALA A CA 1
ATOM 726 C C . ALA A 1 91 ? -6.429 4.048 19.043 1.00 97.88 91 ALA A C 1
ATOM 728 O O . ALA A 1 91 ? -6.899 4.676 19.991 1.00 97.88 91 ALA A O 1
ATOM 729 N N . PHE A 1 92 ? -6.859 4.245 17.795 1.00 97.69 92 PHE A N 1
ATOM 730 C CA . PHE A 1 92 ? -7.930 5.178 17.463 1.00 97.69 92 PHE A CA 1
ATOM 731 C C . PHE A 1 92 ? -9.261 4.774 18.110 1.00 97.69 92 PHE A C 1
ATOM 733 O O . PHE A 1 92 ? -9.947 5.624 18.681 1.00 97.69 92 PHE A O 1
ATOM 740 N N . PHE A 1 93 ? -9.612 3.486 18.079 1.00 97.31 93 PHE A N 1
ATOM 741 C CA . PHE A 1 93 ? -10.803 2.962 18.744 1.00 97.31 93 PHE A CA 1
ATOM 742 C C . PHE A 1 93 ? -10.770 3.225 20.253 1.00 97.31 93 PHE A C 1
ATOM 744 O O . PHE A 1 93 ? -11.734 3.753 20.802 1.00 97.31 93 PHE A O 1
ATOM 751 N N . GLN A 1 94 ? -9.645 2.946 20.915 1.00 97.00 94 GLN A N 1
ATOM 752 C CA . GLN A 1 94 ? -9.474 3.196 22.350 1.00 97.00 94 GLN A CA 1
ATOM 753 C C . GLN A 1 94 ? -9.616 4.678 22.718 1.00 97.00 94 GLN A C 1
ATOM 755 O O . GLN A 1 94 ? -10.155 5.001 23.775 1.00 97.00 94 GLN A O 1
ATOM 760 N N . ALA A 1 95 ? -9.160 5.583 21.848 1.00 97.00 95 ALA A N 1
ATOM 761 C CA . ALA A 1 95 ? -9.254 7.023 22.069 1.00 97.00 95 ALA A CA 1
ATOM 762 C C . ALA A 1 95 ? -10.667 7.591 21.866 1.00 97.00 95 ALA A C 1
ATOM 764 O O . ALA A 1 95 ? -11.020 8.592 22.488 1.00 97.00 95 ALA A O 1
ATOM 765 N N . THR A 1 96 ? -11.453 7.004 20.959 1.00 96.50 96 THR A N 1
ATOM 766 C CA . THR A 1 96 ? -12.667 7.643 20.417 1.00 96.50 96 THR A CA 1
ATOM 767 C C . THR A 1 96 ? -13.957 6.866 20.656 1.00 96.50 96 THR A C 1
ATOM 769 O O . THR A 1 96 ? -15.034 7.457 20.652 1.00 96.50 96 THR A O 1
ATOM 772 N N . GLY A 1 97 ? -13.879 5.547 20.841 1.00 96.12 97 GLY A N 1
ATOM 773 C CA . GLY A 1 97 ? -15.039 4.660 20.881 1.00 96.12 97 GLY A CA 1
ATOM 774 C C . GLY A 1 97 ? -15.753 4.476 19.533 1.00 96.12 97 GLY A C 1
ATOM 775 O O . GLY A 1 97 ? -16.863 3.940 19.524 1.00 96.12 97 GLY A O 1
ATOM 776 N N . CYS A 1 98 ? -15.161 4.904 18.408 1.00 96.31 98 CYS A N 1
ATOM 777 C CA . CYS A 1 98 ? -15.751 4.773 17.070 1.00 96.31 98 CYS A CA 1
ATOM 778 C C . CYS A 1 98 ? -15.944 3.302 16.668 1.00 96.31 98 CYS A C 1
ATOM 780 O O . CYS A 1 98 ? -14.996 2.598 16.319 1.00 96.31 98 CYS A O 1
ATOM 782 N N . GLN A 1 99 ? -17.191 2.829 16.706 1.00 95.19 99 GLN A N 1
ATOM 783 C CA . GLN A 1 99 ? -17.525 1.415 16.517 1.00 95.19 99 GLN A CA 1
ATOM 784 C C . GLN A 1 99 ? -17.196 0.898 15.110 1.00 95.19 99 GLN A C 1
ATOM 786 O O . GLN A 1 99 ? -16.980 -0.303 14.944 1.00 95.19 99 GLN A O 1
ATOM 791 N N . GLY A 1 100 ? -17.078 1.776 14.109 1.00 95.94 100 GLY A N 1
ATOM 792 C CA . GLY A 1 100 ? -16.667 1.409 12.756 1.00 95.94 100 GLY A CA 1
ATOM 793 C C . GLY A 1 100 ? -15.299 0.735 12.672 1.00 95.94 100 GLY A C 1
ATOM 794 O O . GLY A 1 100 ? -15.074 -0.068 11.769 1.00 95.94 100 GLY A O 1
ATOM 795 N N . CYS A 1 101 ? -14.405 0.950 13.642 1.00 96.44 101 CYS A N 1
ATOM 796 C CA . CYS A 1 101 ? -13.136 0.223 13.727 1.00 96.44 101 CYS A CA 1
ATOM 797 C C . CYS A 1 101 ? -13.317 -1.308 13.798 1.00 96.44 101 CYS A C 1
ATOM 799 O O . CYS A 1 101 ? -12.444 -2.048 13.348 1.00 96.44 101 CYS A O 1
ATOM 801 N N . SER A 1 102 ? -14.447 -1.805 14.309 1.00 93.88 102 SER A N 1
ATOM 802 C CA . SER A 1 102 ? -14.729 -3.248 14.362 1.00 93.88 102 SER A CA 1
ATOM 803 C C . SER A 1 102 ? -14.935 -3.889 12.982 1.00 93.88 102 SER A C 1
ATOM 805 O O . SER A 1 102 ? -14.688 -5.080 12.826 1.00 93.88 102 SER A O 1
ATOM 807 N N . HIS A 1 103 ? -15.306 -3.102 11.966 1.00 93.56 103 HIS A N 1
ATOM 808 C CA . HIS A 1 103 ? -15.491 -3.571 10.587 1.00 93.56 103 HIS A CA 1
ATOM 809 C C . HIS A 1 103 ? -14.189 -3.593 9.775 1.00 93.56 103 HIS A C 1
ATOM 811 O O . HIS A 1 103 ? -14.173 -4.013 8.620 1.00 93.56 103 HIS A O 1
ATOM 817 N N . VAL A 1 104 ? -13.086 -3.109 10.348 1.00 95.38 104 VAL A N 1
ATOM 818 C CA . VAL A 1 104 ? -11.786 -3.095 9.680 1.00 95.38 104 VAL A CA 1
ATOM 819 C C . VAL A 1 104 ? -11.007 -4.329 10.103 1.00 95.38 104 VAL A C 1
ATOM 821 O O . VAL A 1 104 ? -10.529 -4.430 11.238 1.00 95.38 104 VAL A O 1
ATOM 824 N N . ILE A 1 105 ? -10.869 -5.247 9.156 1.00 96.38 105 ILE A N 1
ATOM 825 C CA . ILE A 1 105 ? -10.146 -6.510 9.300 1.00 96.38 105 ILE A CA 1
ATOM 826 C C . ILE A 1 105 ? -8.749 -6.439 8.659 1.00 96.38 105 ILE A C 1
ATOM 828 O O . ILE A 1 105 ? -8.524 -5.576 7.803 1.00 96.38 105 ILE A O 1
ATOM 832 N N . PRO A 1 106 ? -7.818 -7.336 9.040 1.00 97.75 106 PRO A N 1
ATOM 833 C CA . PRO A 1 106 ? -6.512 -7.463 8.394 1.00 97.75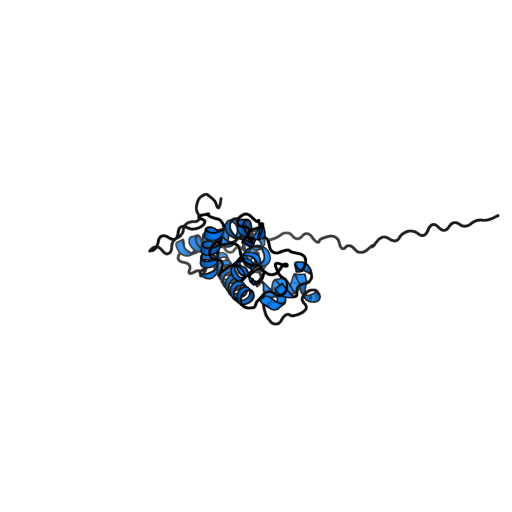 106 PRO A CA 1
ATOM 834 C C . PRO A 1 106 ? -6.614 -7.693 6.882 1.00 97.75 106 PRO A C 1
ATOM 836 O O . PRO A 1 106 ? -7.553 -8.336 6.396 1.00 97.75 106 PRO A O 1
ATOM 839 N N . LEU A 1 107 ? -5.621 -7.217 6.131 1.00 97.88 107 LEU A N 1
ATOM 840 C CA . LEU A 1 107 ? -5.623 -7.262 4.669 1.00 97.88 107 LEU A CA 1
ATOM 841 C C . LEU A 1 107 ? -5.756 -8.687 4.122 1.00 97.88 107 LEU A C 1
ATOM 843 O O . LEU A 1 107 ? -6.514 -8.908 3.180 1.00 97.88 107 LEU A O 1
ATOM 847 N N . ALA A 1 108 ? -5.059 -9.661 4.712 1.00 97.62 108 ALA A N 1
ATOM 848 C CA . ALA A 1 108 ? -5.141 -11.051 4.268 1.00 97.62 108 ALA A CA 1
ATOM 849 C C . ALA A 1 108 ? -6.574 -11.600 4.395 1.00 97.62 108 ALA A C 1
ATOM 851 O O . ALA A 1 108 ? -7.098 -12.181 3.445 1.00 97.62 108 ALA A O 1
ATOM 852 N N . ALA A 1 109 ? -7.240 -11.354 5.529 1.00 97.62 109 ALA A N 1
ATOM 853 C CA . ALA A 1 109 ? -8.632 -11.757 5.733 1.00 97.62 109 ALA A CA 1
ATOM 854 C C . ALA A 1 109 ? -9.551 -11.097 4.696 1.00 97.62 109 ALA A C 1
ATOM 856 O O . ALA A 1 109 ? -10.318 -11.779 4.022 1.00 97.62 109 ALA A O 1
ATOM 857 N N . ARG A 1 110 ? -9.377 -9.791 4.469 1.00 95.94 110 ARG A N 1
ATOM 858 C CA . ARG A 1 110 ? -10.134 -9.042 3.461 1.00 95.94 110 ARG A CA 1
ATOM 859 C C . ARG A 1 110 ? -9.960 -9.591 2.045 1.00 95.94 110 ARG A C 1
ATOM 861 O O . ARG A 1 110 ? -10.929 -9.703 1.300 1.00 95.94 110 ARG A O 1
ATOM 868 N N . LEU A 1 111 ? -8.727 -9.910 1.650 1.00 97.00 111 LEU A N 1
ATOM 869 C CA . LEU A 1 111 ? -8.441 -10.483 0.334 1.00 97.00 111 LEU A CA 1
ATOM 870 C C . LEU A 1 111 ? -9.154 -11.827 0.150 1.00 97.00 111 LEU A C 1
ATOM 872 O O . LEU A 1 111 ? -9.659 -12.099 -0.936 1.00 97.00 111 LEU A O 1
ATOM 876 N N . LEU A 1 112 ? -9.221 -12.648 1.200 1.00 97.62 112 LEU A N 1
ATOM 877 C CA . LEU A 1 112 ? -9.937 -13.922 1.165 1.00 97.62 112 LEU A CA 1
ATOM 878 C C . LEU A 1 112 ? -11.453 -13.735 1.101 1.00 97.62 112 LEU A C 1
ATOM 880 O O . LEU A 1 112 ? -12.092 -14.421 0.309 1.00 97.62 112 LEU A O 1
ATOM 884 N N . GLU A 1 113 ? -12.015 -12.807 1.875 1.00 95.44 113 GLU A N 1
ATOM 885 C CA . GLU A 1 113 ? -13.452 -12.505 1.840 1.00 95.44 113 GLU A CA 1
ATOM 886 C C . GLU A 1 113 ? -13.894 -12.002 0.464 1.00 95.44 113 GLU A C 1
ATOM 888 O O . GLU A 1 113 ? -14.911 -12.440 -0.063 1.00 95.44 113 GLU A O 1
ATOM 893 N N . GLN A 1 114 ? -13.112 -11.111 -0.150 1.00 94.12 114 GLN A N 1
ATOM 894 C CA . GLN A 1 114 ? -13.505 -10.461 -1.398 1.00 94.12 114 GLN A CA 1
ATOM 895 C C . GLN A 1 114 ? -13.112 -11.256 -2.654 1.00 94.12 114 GLN A C 1
ATOM 897 O O . GLN A 1 114 ? -13.794 -11.190 -3.677 1.00 94.12 114 GLN A O 1
ATOM 902 N N . TYR A 1 115 ? -11.993 -11.982 -2.607 1.00 96.50 115 TYR A N 1
ATOM 903 C CA . TYR A 1 115 ? -11.373 -12.592 -3.787 1.00 96.50 115 TYR A CA 1
ATOM 904 C C . TYR A 1 115 ? -10.915 -14.036 -3.555 1.00 96.50 115 TYR A C 1
ATOM 906 O O . TYR A 1 115 ? -10.110 -14.545 -4.333 1.00 96.50 115 TYR A O 1
ATOM 914 N N . GLY A 1 116 ? -11.403 -14.720 -2.517 1.00 96.56 116 GLY A N 1
ATOM 915 C CA . GLY A 1 116 ? -10.922 -16.044 -2.110 1.00 96.56 116 GLY A CA 1
ATOM 916 C C . GLY A 1 116 ? -10.851 -17.085 -3.234 1.00 96.56 116 GLY A C 1
ATOM 917 O O . GLY A 1 116 ? -9.872 -17.834 -3.293 1.00 96.56 116 GLY A O 1
ATOM 918 N N . ASP A 1 117 ? -11.822 -17.096 -4.147 1.00 97.56 117 ASP A N 1
ATOM 919 C CA . ASP A 1 117 ? -11.876 -18.015 -5.300 1.00 97.56 117 ASP A CA 1
ATOM 920 C C . ASP A 1 117 ? -11.014 -17.561 -6.491 1.00 97.56 117 ASP A C 1
ATOM 922 O O . ASP A 1 117 ? -10.751 -18.314 -7.431 1.00 97.56 117 ASP A O 1
ATOM 926 N N . GLN A 1 118 ? -10.551 -16.313 -6.458 1.00 97.94 118 GLN A N 1
ATOM 927 C CA . GLN A 1 118 ? -9.726 -15.691 -7.491 1.00 97.94 118 GLN A CA 1
ATOM 928 C C . GLN A 1 118 ? -8.232 -15.685 -7.138 1.00 97.94 118 GLN A C 1
ATOM 930 O O . GLN A 1 118 ? -7.421 -15.333 -7.994 1.00 97.94 118 GLN A O 1
ATOM 935 N N . ILE A 1 119 ? -7.866 -16.094 -5.919 1.00 98.25 119 ILE A N 1
ATOM 936 C CA . ILE A 1 119 ? -6.487 -16.192 -5.424 1.00 98.25 119 ILE A CA 1
ATOM 937 C C . ILE A 1 119 ? -6.011 -17.644 -5.534 1.00 98.25 119 ILE A C 1
ATOM 939 O O . ILE A 1 119 ? -6.531 -18.525 -4.845 1.00 98.25 119 ILE A O 1
ATOM 943 N N . ALA A 1 120 ? -5.013 -17.898 -6.385 1.00 98.38 120 ALA A N 1
ATOM 944 C CA . ALA A 1 120 ? -4.517 -19.255 -6.626 1.00 98.38 120 ALA A CA 1
ATOM 945 C C . ALA A 1 120 ? -3.583 -19.774 -5.518 1.00 98.38 120 ALA A C 1
ATOM 947 O O . ALA A 1 120 ? -3.604 -20.964 -5.215 1.00 98.38 120 ALA A O 1
ATOM 948 N N . ASP A 1 121 ? -2.778 -18.899 -4.912 1.00 98.31 121 ASP A N 1
ATOM 949 C CA . ASP A 1 121 ? -1.840 -19.240 -3.840 1.00 98.31 121 ASP A CA 1
ATOM 950 C C . ASP A 1 121 ? -2.042 -18.294 -2.649 1.00 98.31 121 ASP A C 1
ATOM 952 O O . ASP A 1 121 ? -1.956 -17.073 -2.777 1.00 98.31 121 ASP A O 1
ATOM 956 N N . LYS A 1 122 ? -2.344 -18.882 -1.488 1.00 98.19 122 LYS A N 1
ATOM 957 C CA . LYS A 1 122 ? -2.714 -18.189 -0.245 1.00 98.19 122 LYS A CA 1
ATOM 958 C C . LYS A 1 122 ? -1.618 -18.279 0.829 1.00 98.19 122 LYS A C 1
ATOM 960 O O . LYS A 1 122 ? -1.897 -18.028 1.995 1.00 98.19 122 LYS A O 1
ATOM 965 N N . SER A 1 123 ? -0.404 -18.702 0.462 1.00 98.00 123 SER A N 1
ATOM 966 C CA . SER A 1 123 ? 0.669 -19.025 1.417 1.00 98.00 123 SER A CA 1
ATOM 967 C C . SER A 1 123 ? 1.379 -17.811 2.028 1.00 98.00 123 SER A C 1
ATOM 969 O O . SER A 1 123 ? 1.822 -17.896 3.171 1.00 98.00 123 SER A O 1
ATOM 971 N N . THR A 1 124 ? 1.476 -16.694 1.303 1.00 98.50 124 THR A N 1
ATOM 972 C CA . THR A 1 124 ? 2.060 -15.424 1.779 1.00 98.50 124 THR A CA 1
ATOM 973 C C . THR A 1 124 ? 1.252 -14.237 1.260 1.00 98.50 124 THR A C 1
ATOM 975 O O . THR A 1 124 ? 0.522 -14.371 0.270 1.00 98.50 124 THR A O 1
ATOM 978 N N . MET A 1 125 ? 1.408 -13.051 1.864 1.00 98.25 125 MET A N 1
ATOM 979 C CA . MET A 1 125 ? 0.762 -11.832 1.359 1.00 98.25 125 MET A CA 1
ATOM 980 C C . MET A 1 125 ? 1.142 -11.540 -0.104 1.00 98.25 125 MET A C 1
ATOM 982 O O . MET A 1 125 ? 0.285 -11.175 -0.914 1.00 98.25 125 MET A O 1
ATOM 986 N N . ALA A 1 126 ? 2.408 -11.769 -0.477 1.00 98.38 126 ALA A N 1
ATOM 987 C CA . ALA A 1 126 ? 2.876 -11.616 -1.853 1.00 98.38 126 ALA A CA 1
ATOM 988 C C . ALA A 1 126 ? 2.138 -12.561 -2.811 1.00 98.38 126 ALA A C 1
ATOM 990 O O . ALA A 1 126 ? 1.655 -12.129 -3.859 1.00 98.38 126 ALA A O 1
ATOM 991 N N . LYS A 1 127 ? 1.990 -13.840 -2.446 1.00 98.50 127 LYS A N 1
ATOM 992 C CA . LYS A 1 127 ? 1.261 -14.822 -3.260 1.00 98.50 127 LYS A CA 1
ATOM 993 C C . LYS A 1 127 ? -0.221 -14.505 -3.368 1.00 98.50 127 LYS A C 1
ATOM 995 O O . LYS A 1 127 ? -0.767 -14.582 -4.472 1.00 98.50 127 LYS A O 1
ATOM 1000 N N . MET A 1 128 ? -0.840 -14.058 -2.278 1.00 98.44 128 MET A N 1
ATOM 1001 C CA . MET A 1 128 ? -2.249 -13.676 -2.274 1.00 98.44 128 MET A CA 1
ATOM 1002 C C . MET A 1 128 ? -2.527 -12.546 -3.261 1.00 98.44 128 MET A C 1
ATOM 1004 O O . MET A 1 128 ? -3.431 -12.662 -4.082 1.00 98.44 128 MET A O 1
ATOM 1008 N N . VAL A 1 129 ? -1.726 -11.478 -3.239 1.00 97.69 129 VAL A N 1
ATOM 1009 C CA . VAL A 1 129 ? -1.893 -10.354 -4.171 1.00 97.69 129 VAL A CA 1
ATOM 1010 C C . VAL A 1 129 ? -1.450 -10.735 -5.586 1.00 97.69 129 VAL A C 1
ATOM 1012 O O . VAL A 1 129 ? -2.149 -10.445 -6.557 1.00 97.69 129 VAL A O 1
ATOM 1015 N N . GLY A 1 130 ? -0.306 -11.408 -5.715 1.00 97.94 130 GLY A N 1
ATOM 1016 C CA . GLY A 1 130 ? 0.323 -11.707 -7.000 1.00 97.94 130 GLY A CA 1
ATOM 1017 C C . GLY A 1 130 ? -0.380 -12.767 -7.836 1.00 97.94 130 GLY A C 1
ATOM 1018 O O . GLY A 1 130 ? -0.238 -12.762 -9.059 1.00 97.94 130 GLY A O 1
ATOM 1019 N N . THR A 1 131 ? -1.169 -13.634 -7.202 1.00 98.38 131 THR A N 1
ATOM 1020 C CA . THR A 1 131 ? -1.976 -14.654 -7.885 1.00 98.38 131 THR A CA 1
ATOM 1021 C C . THR A 1 131 ? -3.469 -14.321 -7.935 1.00 98.38 131 THR A C 1
ATOM 1023 O O . THR A 1 131 ? -4.252 -15.129 -8.436 1.00 98.38 131 THR A O 1
ATOM 1026 N N . ASN A 1 132 ? -3.875 -13.135 -7.463 1.00 98.00 132 ASN A N 1
ATOM 1027 C CA . ASN A 1 132 ? -5.261 -12.682 -7.528 1.00 98.00 132 ASN A CA 1
ATOM 1028 C C . ASN A 1 132 ? -5.648 -12.282 -8.962 1.00 98.00 132 ASN A C 1
ATOM 1030 O O . ASN A 1 132 ? -5.190 -11.264 -9.495 1.00 98.00 132 ASN A O 1
ATOM 1034 N N . LYS A 1 133 ? -6.550 -13.048 -9.584 1.00 97.31 133 LYS A N 1
ATOM 1035 C CA . LYS A 1 133 ? -7.041 -12.775 -10.945 1.00 97.31 133 LYS A CA 1
ATOM 1036 C C . LYS A 1 133 ? -7.727 -11.412 -11.071 1.00 97.31 133 LYS A C 1
ATOM 1038 O O . LYS A 1 133 ? -7.548 -10.771 -12.110 1.00 97.31 133 LYS A O 1
ATOM 1043 N N . ALA A 1 134 ? -8.411 -10.932 -10.029 1.00 94.81 134 ALA A N 1
ATOM 1044 C CA . ALA A 1 134 ? -9.074 -9.624 -10.024 1.00 94.81 134 ALA A CA 1
ATOM 1045 C C . ALA A 1 134 ? -8.085 -8.458 -10.201 1.00 94.81 134 ALA A C 1
ATOM 1047 O O . ALA A 1 134 ? -8.436 -7.408 -10.732 1.00 94.81 134 ALA A O 1
ATOM 1048 N N . TYR A 1 135 ? -6.827 -8.652 -9.800 1.00 93.06 135 TYR A N 1
ATOM 1049 C CA . TYR A 1 135 ? -5.772 -7.641 -9.894 1.00 93.06 135 TYR A CA 1
ATOM 1050 C C . TYR A 1 135 ? -4.910 -7.789 -11.150 1.00 93.06 135 TYR A C 1
ATOM 1052 O O . TYR A 1 135 ? -4.092 -6.927 -11.464 1.00 93.06 135 TYR A O 1
ATOM 1060 N N . SER A 1 136 ? -5.094 -8.854 -11.928 1.00 91.69 136 SER A N 1
ATOM 1061 C CA . SER A 1 136 ? -4.157 -9.237 -12.987 1.00 91.69 136 SER A CA 1
ATOM 1062 C C . SER A 1 136 ? -3.996 -8.210 -14.118 1.00 91.69 136 SER A C 1
ATOM 1064 O O . SER A 1 136 ? -2.998 -8.259 -14.834 1.00 91.69 136 SER A O 1
ATOM 1066 N N . MET A 1 137 ? -4.931 -7.279 -14.308 1.00 93.62 137 MET A N 1
ATOM 1067 C CA . MET A 1 137 ? -4.947 -6.387 -15.476 1.00 93.62 137 MET A CA 1
ATOM 1068 C C . MET A 1 137 ? -4.264 -5.030 -15.262 1.00 93.62 137 MET A C 1
ATOM 1070 O O . MET A 1 137 ? -4.100 -4.277 -16.222 1.00 93.62 137 MET A O 1
ATOM 1074 N N . ALA A 1 138 ? -3.840 -4.697 -14.040 1.00 93.88 13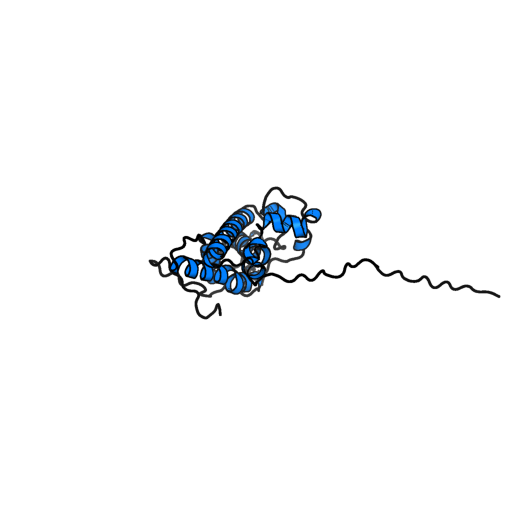8 ALA A N 1
ATOM 1075 C CA . ALA A 1 138 ? -3.186 -3.416 -13.789 1.00 93.88 138 ALA A CA 1
ATOM 1076 C C . ALA A 1 138 ? -1.732 -3.417 -14.276 1.00 93.88 138 ALA A C 1
ATOM 1078 O O . ALA A 1 138 ? -0.926 -4.267 -13.890 1.00 93.88 138 ALA A O 1
ATOM 1079 N N . ARG A 1 139 ? -1.388 -2.430 -15.104 1.00 95.81 139 ARG A N 1
ATOM 1080 C CA . ARG A 1 139 ? -0.026 -2.221 -15.603 1.00 95.81 139 ARG A CA 1
ATOM 1081 C C . ARG A 1 139 ? 0.803 -1.401 -14.628 1.00 95.81 139 ARG A C 1
ATOM 1083 O O . ARG A 1 139 ? 0.292 -0.476 -14.000 1.00 95.81 139 ARG A O 1
ATOM 1090 N N . THR A 1 140 ? 2.092 -1.705 -14.556 1.00 96.69 140 THR A N 1
ATOM 1091 C CA . THR A 1 140 ? 3.050 -0.924 -13.774 1.00 96.69 140 THR A CA 1
ATOM 1092 C C . THR A 1 140 ? 3.200 0.471 -14.387 1.00 96.69 140 THR A C 1
ATOM 1094 O O . THR A 1 140 ? 3.561 0.582 -15.566 1.00 96.69 140 THR A O 1
ATOM 1097 N N . PRO A 1 141 ? 2.932 1.550 -13.629 1.00 96.50 141 PRO A N 1
ATOM 1098 C CA . PRO A 1 141 ? 3.034 2.896 -14.163 1.00 96.50 141 PRO A CA 1
ATOM 1099 C C . PRO A 1 141 ? 4.501 3.313 -14.272 1.00 96.50 141 PRO A C 1
ATOM 1101 O O . PRO A 1 141 ? 5.212 3.426 -13.279 1.00 96.50 141 PRO A O 1
ATOM 1104 N N . VAL A 1 142 ? 4.948 3.558 -15.501 1.00 97.12 142 VAL A N 1
ATOM 1105 C CA . VAL A 1 142 ? 6.310 3.993 -15.825 1.00 97.12 142 VAL A CA 1
ATOM 1106 C C . VAL A 1 142 ? 6.293 5.012 -16.955 1.00 97.12 142 VAL A C 1
ATOM 1108 O O . VAL A 1 142 ? 5.382 5.028 -17.784 1.00 97.12 142 VAL A O 1
ATOM 1111 N N . LEU A 1 143 ? 7.331 5.836 -17.015 1.00 95.88 143 LEU A N 1
ATOM 1112 C CA . LEU A 1 143 ? 7.642 6.685 -18.156 1.00 95.88 143 LEU A CA 1
ATOM 1113 C C . LEU A 1 143 ? 8.607 5.936 -19.072 1.00 95.88 143 LEU A C 1
ATOM 1115 O O . LEU A 1 143 ? 9.639 5.446 -18.616 1.00 95.88 143 LEU A O 1
ATOM 1119 N N . ARG A 1 144 ? 8.275 5.849 -20.362 1.00 94.19 144 ARG A N 1
ATOM 1120 C CA . ARG A 1 144 ? 9.131 5.233 -21.383 1.00 94.19 144 ARG A CA 1
ATOM 1121 C C . ARG A 1 144 ? 9.677 6.310 -22.309 1.00 94.19 144 ARG A C 1
ATOM 1123 O O . ARG A 1 144 ? 8.910 7.132 -22.807 1.00 94.19 144 ARG A O 1
ATOM 1130 N N . SER A 1 145 ? 10.983 6.294 -22.548 1.00 92.06 145 SER A N 1
ATOM 1131 C CA . SER A 1 145 ? 11.656 7.185 -23.494 1.00 92.06 145 SER A CA 1
ATOM 1132 C C . SER A 1 145 ? 12.709 6.425 -24.303 1.00 92.06 145 SER A C 1
ATOM 1134 O O . SER A 1 145 ? 12.951 5.240 -24.089 1.00 92.06 145 SER A O 1
ATOM 1136 N N . ASN A 1 146 ? 13.369 7.117 -25.231 1.00 91.50 146 ASN A N 1
ATOM 1137 C CA . ASN A 1 146 ? 14.528 6.579 -25.947 1.00 91.50 146 ASN A CA 1
ATOM 1138 C C . ASN A 1 146 ? 15.746 6.323 -25.039 1.00 91.50 146 ASN A C 1
ATOM 1140 O O . ASN A 1 146 ? 16.668 5.634 -25.463 1.00 91.50 146 ASN A O 1
ATOM 1144 N N . GLN A 1 147 ? 15.768 6.882 -23.826 1.00 89.94 147 GLN A N 1
ATOM 1145 C CA . GLN A 1 147 ? 16.852 6.701 -22.861 1.00 89.94 147 GLN A CA 1
ATOM 1146 C C . GLN A 1 147 ? 16.617 5.516 -21.915 1.00 89.94 147 GLN A C 1
ATOM 1148 O O . GLN A 1 147 ? 17.549 5.131 -21.219 1.00 89.94 147 GLN A O 1
ATOM 1153 N N . GLY A 1 148 ? 15.408 4.943 -21.884 1.00 93.19 148 GLY A N 1
ATOM 1154 C CA . GLY A 1 148 ? 15.052 3.816 -21.021 1.00 93.19 148 GLY A CA 1
ATOM 1155 C C . GLY A 1 148 ? 13.710 4.010 -20.318 1.00 93.19 148 GLY A C 1
ATOM 1156 O O . GLY A 1 148 ? 12.846 4.771 -20.773 1.00 93.19 148 GLY A O 1
ATOM 1157 N N . VAL A 1 149 ? 13.538 3.312 -19.196 1.00 95.94 149 VAL A N 1
ATOM 1158 C CA . VAL A 1 149 ? 12.303 3.323 -18.398 1.00 95.94 149 VAL A CA 1
ATOM 1159 C C . VAL A 1 149 ? 12.537 3.985 -17.044 1.00 95.94 149 VAL A C 1
ATOM 1161 O O . VAL A 1 149 ? 13.557 3.769 -16.404 1.00 95.94 149 VAL A O 1
ATOM 1164 N N . MET A 1 150 ? 11.594 4.796 -16.575 1.00 96.31 150 MET A N 1
ATOM 1165 C CA . MET A 1 150 ? 11.659 5.425 -15.251 1.00 96.31 150 MET A CA 1
ATOM 1166 C C . MET A 1 150 ? 10.346 5.234 -14.488 1.00 96.31 150 MET A C 1
ATOM 1168 O O . MET A 1 150 ? 9.291 5.139 -15.122 1.00 96.31 150 MET A O 1
ATOM 1172 N N . PRO A 1 151 ? 10.364 5.235 -13.143 1.00 96.94 151 PRO A N 1
ATOM 1173 C CA . PRO A 1 151 ? 9.128 5.292 -12.376 1.00 96.94 151 PRO A CA 1
ATOM 1174 C C . PRO A 1 151 ? 8.340 6.565 -12.734 1.00 96.94 151 PRO A C 1
ATOM 1176 O O . PRO A 1 151 ? 8.926 7.617 -12.981 1.00 96.94 151 PRO A O 1
ATOM 1179 N N . HIS A 1 152 ? 7.009 6.483 -12.764 1.00 97.00 152 HIS A N 1
ATOM 1180 C CA . HIS A 1 152 ? 6.124 7.610 -13.056 1.00 97.00 152 HIS A CA 1
ATOM 1181 C C . HIS A 1 152 ? 5.772 8.403 -11.777 1.00 97.00 152 HIS A C 1
ATOM 1183 O O . HIS A 1 152 ? 4.902 7.974 -11.018 1.00 97.00 152 HIS A O 1
ATOM 1189 N N . PRO A 1 153 ? 6.373 9.583 -11.527 1.00 94.81 153 PRO A N 1
ATOM 1190 C CA . PRO A 1 153 ? 6.267 10.266 -10.232 1.00 94.81 153 PRO A CA 1
ATOM 1191 C C . PRO A 1 153 ? 4.891 10.895 -9.970 1.00 94.81 153 PRO A C 1
ATOM 1193 O O . PRO A 1 153 ? 4.539 11.155 -8.828 1.00 94.81 153 PRO A O 1
ATOM 1196 N N . THR A 1 154 ? 4.101 11.151 -11.014 1.00 94.81 154 THR A N 1
ATOM 1197 C CA . THR A 1 154 ? 2.787 11.814 -10.911 1.00 94.81 154 THR A CA 1
ATOM 1198 C C . THR A 1 154 ? 1.603 10.879 -11.155 1.00 94.81 154 THR A C 1
ATOM 1200 O O . THR A 1 154 ? 0.480 11.343 -11.330 1.00 94.81 154 THR A O 1
ATOM 1203 N N . HIS A 1 155 ? 1.830 9.564 -11.221 1.00 95.50 155 HIS A N 1
ATOM 1204 C CA . HIS A 1 155 ? 0.735 8.618 -11.424 1.00 95.50 155 HIS A CA 1
ATOM 1205 C C . HIS A 1 155 ? -0.066 8.458 -10.126 1.00 95.50 155 HIS A C 1
ATOM 1207 O O . HIS A 1 155 ? 0.532 8.415 -9.055 1.00 95.50 155 HIS A O 1
ATOM 1213 N N . ARG A 1 156 ? -1.391 8.277 -10.207 1.00 92.81 156 ARG A N 1
ATOM 1214 C CA . ARG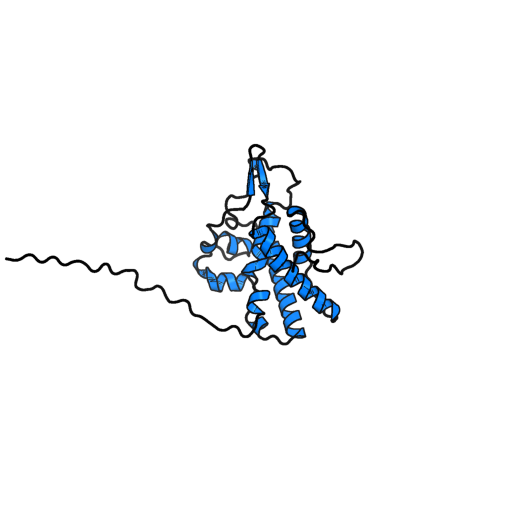 A 1 156 ? -2.276 8.176 -9.026 1.00 92.81 156 ARG A CA 1
ATOM 1215 C C . ARG A 1 156 ? -1.876 7.115 -7.994 1.00 92.81 156 ARG A C 1
ATOM 1217 O O . ARG A 1 156 ? -1.963 7.358 -6.805 1.00 92.81 156 ARG A O 1
ATOM 1224 N N . VAL A 1 157 ? -1.352 5.975 -8.453 1.00 89.88 157 VAL A N 1
ATOM 1225 C CA . VAL A 1 157 ? -0.776 4.893 -7.611 1.00 89.88 157 VAL A CA 1
ATOM 1226 C C . VAL A 1 157 ? 0.353 5.401 -6.703 1.00 89.88 157 VAL A C 1
ATOM 1228 O O . VAL A 1 157 ? 0.601 4.827 -5.652 1.00 89.88 157 VAL A O 1
ATOM 1231 N N . VAL A 1 158 ? 1.046 6.463 -7.121 1.00 90.62 158 VAL A N 1
ATOM 1232 C CA . VAL A 1 158 ? 2.128 7.115 -6.376 1.00 90.62 158 VAL A CA 1
ATOM 1233 C C . VAL A 1 158 ? 1.610 8.327 -5.603 1.00 90.62 158 VAL A C 1
ATOM 1235 O O . VAL A 1 158 ? 2.026 8.542 -4.473 1.00 90.62 158 VAL A O 1
ATOM 1238 N N . THR A 1 159 ? 0.733 9.145 -6.189 1.00 91.31 159 THR A N 1
ATOM 1239 C CA . THR A 1 159 ? 0.321 10.411 -5.564 1.00 91.31 159 THR A CA 1
ATOM 1240 C C . THR A 1 159 ? -0.803 10.258 -4.551 1.00 91.31 159 THR A C 1
ATOM 1242 O O . THR A 1 159 ? -0.748 10.888 -3.494 1.00 91.31 159 THR A O 1
ATOM 1245 N N . ASP A 1 160 ? -1.816 9.451 -4.861 1.00 92.44 160 ASP A N 1
ATOM 1246 C CA . ASP A 1 160 ? -3.075 9.447 -4.117 1.00 92.44 160 ASP A CA 1
ATOM 1247 C C . ASP A 1 160 ? -2.917 8.661 -2.816 1.00 92.44 160 ASP A C 1
ATOM 1249 O O . ASP A 1 160 ? -3.186 9.189 -1.742 1.00 92.44 160 ASP A O 1
ATOM 1253 N N . ASP A 1 161 ? -2.379 7.446 -2.898 1.00 93.62 161 ASP A N 1
ATOM 1254 C CA . ASP A 1 161 ? -2.176 6.559 -1.747 1.00 93.62 161 ASP A CA 1
ATOM 1255 C C . ASP A 1 161 ? -1.174 7.113 -0.725 1.00 93.62 161 ASP A C 1
ATOM 1257 O O . ASP A 1 161 ? -1.189 6.723 0.442 1.00 93.62 161 ASP A O 1
ATOM 1261 N N . ILE A 1 162 ? -0.309 8.043 -1.138 1.00 93.25 162 ILE A N 1
ATOM 1262 C CA . ILE A 1 162 ? 0.626 8.712 -0.234 1.00 93.25 162 ILE A CA 1
ATOM 1263 C C . ILE A 1 162 ? -0.060 9.898 0.440 1.00 93.25 162 ILE A C 1
ATOM 1265 O O . ILE A 1 162 ? -0.183 9.903 1.662 1.00 93.25 162 ILE A O 1
ATOM 1269 N N . GLY A 1 163 ? -0.540 10.877 -0.336 1.00 89.50 163 GLY A N 1
ATOM 1270 C CA . GLY A 1 163 ? -1.124 12.103 0.216 1.00 89.50 163 GLY A CA 1
ATOM 1271 C C . GLY A 1 163 ? -2.461 11.878 0.928 1.00 89.50 163 GLY A C 1
ATOM 1272 O O . GLY A 1 163 ? -2.650 12.355 2.043 1.00 89.50 163 GLY A O 1
ATOM 1273 N N . TRP A 1 164 ? -3.362 11.113 0.307 1.00 89.56 164 TRP A N 1
ATOM 1274 C CA . TRP A 1 164 ? -4.713 10.833 0.812 1.00 89.56 164 TRP A CA 1
ATOM 1275 C C . TRP A 1 164 ? -4.824 9.501 1.564 1.00 89.56 164 TRP A C 1
ATOM 1277 O O . TRP A 1 164 ? -5.890 9.191 2.090 1.00 89.56 164 TRP A O 1
ATOM 1287 N N . GLY A 1 165 ? -3.740 8.723 1.617 1.00 93.62 165 GLY A N 1
ATOM 1288 C CA . GLY A 1 165 ? -3.653 7.464 2.354 1.00 93.62 165 GLY A CA 1
ATOM 1289 C C . GLY A 1 165 ? -2.669 7.555 3.518 1.00 93.62 165 GLY A C 1
ATOM 1290 O O . GLY A 1 165 ? -3.019 8.006 4.609 1.00 93.62 165 GLY A O 1
ATOM 1291 N N . LEU A 1 166 ? -1.409 7.170 3.290 1.00 95.44 166 LEU A N 1
ATOM 1292 C CA . LEU A 1 166 ? -0.408 7.040 4.358 1.00 95.44 166 LEU A CA 1
ATOM 1293 C C . LEU A 1 166 ? -0.211 8.325 5.179 1.00 95.44 166 LEU A C 1
ATOM 1295 O O . LEU A 1 166 ? -0.080 8.249 6.400 1.00 95.44 166 LEU A O 1
ATOM 1299 N N . CYS A 1 167 ? -0.223 9.508 4.555 1.00 94.56 167 CYS A N 1
ATOM 1300 C CA . CYS A 1 167 ? -0.109 10.776 5.282 1.00 94.56 167 CYS A CA 1
ATOM 1301 C C . CYS A 1 167 ? -1.300 11.036 6.215 1.00 94.56 167 CYS A C 1
ATOM 1303 O O . CYS A 1 167 ? -1.110 11.591 7.298 1.00 94.56 167 CYS A O 1
ATOM 1305 N N . VAL A 1 168 ? -2.507 10.603 5.839 1.00 94.69 168 VAL A N 1
ATOM 1306 C CA . VAL A 1 168 ? -3.696 10.698 6.697 1.00 94.69 168 VAL A CA 1
ATOM 1307 C C . VAL A 1 168 ? -3.532 9.792 7.918 1.00 94.69 168 VAL A C 1
ATOM 1309 O O . VAL A 1 168 ? -3.727 10.253 9.043 1.00 94.69 168 VAL A O 1
ATOM 1312 N N . LEU A 1 169 ? -3.094 8.543 7.725 1.00 96.19 169 LEU A N 1
ATOM 1313 C CA . LEU A 1 169 ? -2.833 7.610 8.830 1.00 96.19 169 LEU A CA 1
ATOM 1314 C C . LEU A 1 169 ? -1.750 8.135 9.779 1.00 96.19 169 LEU A C 1
ATOM 1316 O O . LEU A 1 169 ? -1.929 8.142 10.996 1.00 96.19 169 LEU A O 1
ATOM 1320 N N . VAL A 1 170 ? -0.650 8.648 9.230 1.00 96.50 170 VAL A N 1
ATOM 1321 C CA . VAL A 1 170 ? 0.423 9.249 10.028 1.00 96.50 170 VAL A CA 1
ATOM 1322 C C . VAL A 1 170 ? -0.065 10.481 10.798 1.00 96.50 170 VAL A C 1
ATOM 1324 O O . VAL A 1 170 ? 0.266 10.628 11.971 1.00 96.50 170 VAL A O 1
ATOM 1327 N N . SER A 1 171 ? -0.921 11.318 10.207 1.00 95.81 171 SER A N 1
ATOM 1328 C CA . SER A 1 171 ? -1.506 12.462 10.918 1.00 95.81 171 SER A CA 1
ATOM 1329 C C . SER A 1 171 ? -2.415 12.032 12.077 1.00 95.81 171 SER A C 1
ATOM 1331 O O . SER A 1 171 ? -2.422 12.674 13.130 1.00 95.81 171 SER A O 1
ATOM 1333 N N . ILE A 1 172 ? -3.164 10.935 11.924 1.00 96.38 172 ILE A N 1
ATOM 1334 C CA . ILE A 1 172 ? -3.956 10.353 13.018 1.00 96.38 172 ILE A CA 1
ATOM 1335 C C . ILE A 1 172 ? -3.031 9.851 14.133 1.00 96.38 172 ILE A C 1
ATOM 1337 O O . ILE A 1 172 ? -3.257 10.168 15.300 1.00 96.38 172 ILE A O 1
ATOM 1341 N N . SER A 1 173 ? -1.969 9.124 13.775 1.00 97.44 173 SER A N 1
ATOM 1342 C CA . SER A 1 173 ? -0.929 8.651 14.700 1.00 97.44 173 SER A CA 1
ATOM 1343 C C . SER A 1 173 ? -0.334 9.801 15.520 1.00 97.44 173 SER A C 1
ATOM 1345 O O . SER A 1 173 ? -0.338 9.733 16.746 1.00 97.44 173 SER A O 1
ATOM 1347 N N . GLU A 1 174 ? 0.043 10.908 14.880 1.00 95.94 174 GLU A N 1
ATOM 1348 C CA . GLU A 1 174 ? 0.593 12.096 15.553 1.00 95.94 174 GLU A CA 1
ATOM 1349 C C . GLU A 1 174 ? -0.392 12.725 16.550 1.00 95.94 174 GLU A C 1
ATOM 1351 O O . GLU A 1 174 ? 0.002 13.178 17.628 1.00 95.94 174 GLU A O 1
ATOM 1356 N N . ARG A 1 175 ? -1.692 12.742 16.227 1.00 96.81 175 ARG A N 1
ATOM 1357 C CA . ARG A 1 175 ? -2.726 13.246 17.146 1.00 96.81 175 ARG A CA 1
ATOM 1358 C C . ARG A 1 175 ? -2.893 12.346 18.367 1.00 96.81 175 ARG A C 1
ATOM 1360 O O . ARG A 1 175 ? -3.033 12.865 19.471 1.00 96.81 175 ARG A O 1
ATOM 1367 N N . LEU A 1 176 ? -2.858 11.028 18.183 1.00 97.06 176 LEU A N 1
ATOM 1368 C CA . LEU A 1 176 ? -2.922 10.065 19.285 1.00 97.06 176 LEU A CA 1
ATOM 1369 C C . LEU A 1 176 ? -1.671 10.155 20.175 1.00 97.06 176 LEU A C 1
ATOM 1371 O O . LEU A 1 176 ? -1.778 10.147 21.401 1.00 97.06 176 LEU A O 1
ATOM 1375 N N . GLU A 1 177 ? -0.494 10.332 19.576 1.00 96.25 177 GLU A N 1
ATOM 1376 C CA . GLU A 1 177 ? 0.764 10.558 20.297 1.00 96.25 177 GLU A CA 1
ATOM 1377 C C . GLU A 1 177 ? 0.737 11.848 21.121 1.00 96.25 177 GLU A C 1
ATOM 1379 O O . GLU A 1 177 ? 1.150 11.846 22.282 1.00 96.25 177 GLU A O 1
ATOM 1384 N N . ALA A 1 178 ? 0.162 12.929 20.585 1.00 95.75 178 ALA A N 1
ATOM 1385 C CA . ALA A 1 178 ? -0.051 14.170 21.332 1.00 95.75 178 ALA A CA 1
ATOM 1386 C C . ALA A 1 178 ? -1.003 13.998 22.535 1.00 95.75 178 ALA A C 1
ATOM 1388 O O . ALA A 1 178 ? -0.933 14.773 23.489 1.00 95.75 178 ALA A O 1
ATOM 1389 N N . MET A 1 179 ? -1.862 12.974 22.519 1.00 95.75 179 MET A N 1
ATOM 1390 C CA . MET A 1 179 ? -2.719 12.578 23.645 1.00 95.75 179 MET A CA 1
ATOM 1391 C C . MET A 1 179 ? -2.022 11.613 24.623 1.00 95.75 179 MET A C 1
ATOM 1393 O O . MET A 1 179 ? -2.638 11.167 25.589 1.00 95.75 179 MET A O 1
ATOM 1397 N N . GLY A 1 180 ? -0.743 11.291 24.402 1.00 95.69 180 GLY A N 1
ATOM 1398 C CA . GLY A 1 180 ? 0.046 10.389 25.244 1.00 95.69 180 GLY A CA 1
ATOM 1399 C C . GLY A 1 180 ? -0.107 8.904 24.903 1.00 95.69 180 GLY A C 1
ATOM 1400 O O . GLY A 1 180 ? 0.363 8.058 25.664 1.00 95.69 180 GLY A O 1
ATOM 1401 N N . MET A 1 181 ? -0.745 8.565 23.780 1.00 96.75 181 MET A N 1
ATOM 1402 C CA . MET A 1 181 ? -0.874 7.181 23.326 1.00 96.75 181 MET A CA 1
ATOM 1403 C C . MET A 1 181 ? 0.340 6.770 22.501 1.00 96.75 181 MET A C 1
ATOM 1405 O O . MET A 1 181 ? 0.854 7.534 21.690 1.00 96.75 181 MET A O 1
ATOM 1409 N N . ARG A 1 182 ? 0.802 5.533 22.674 1.00 93.12 182 ARG A N 1
ATOM 1410 C CA . ARG A 1 182 ? 1.8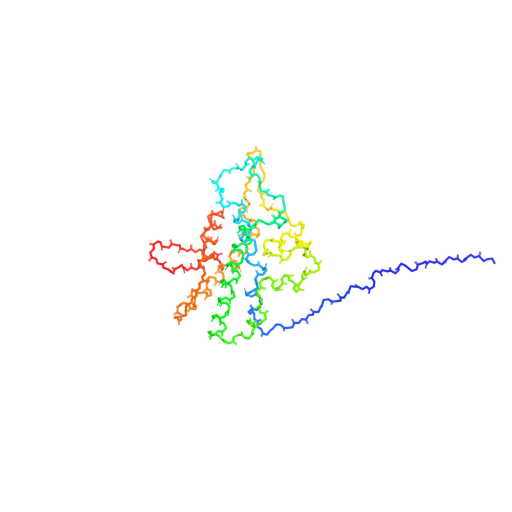91 5.001 21.855 1.00 93.12 182 ARG A CA 1
ATOM 1411 C C . ARG A 1 182 ? 1.335 4.469 20.538 1.00 93.12 182 ARG A C 1
ATOM 1413 O O . ARG A 1 182 ? 0.513 3.559 20.557 1.00 93.12 182 ARG A O 1
ATOM 1420 N N . THR A 1 183 ? 1.852 4.964 19.418 1.00 94.44 183 THR A N 1
ATOM 1421 C CA . THR A 1 183 ? 1.594 4.393 18.090 1.00 94.44 183 THR A CA 1
ATOM 1422 C C . THR A 1 183 ? 2.897 3.959 17.415 1.00 94.44 183 THR A C 1
ATOM 1424 O O . THR A 1 183 ? 3.980 4.365 17.835 1.00 94.44 183 THR A O 1
ATOM 1427 N N . ASN A 1 184 ? 2.817 3.071 16.421 1.00 93.94 184 ASN A N 1
ATOM 1428 C CA . ASN A 1 184 ? 3.955 2.686 15.586 1.00 93.94 184 ASN A CA 1
ATOM 1429 C C . ASN A 1 184 ? 3.557 2.834 14.117 1.00 93.94 184 ASN A C 1
ATOM 1431 O O . ASN A 1 184 ? 2.660 2.138 13.655 1.00 93.94 184 ASN A O 1
ATOM 1435 N N . THR A 1 185 ? 4.208 3.759 13.419 1.00 96.94 185 THR A N 1
ATOM 1436 C CA . THR A 1 185 ? 3.979 4.083 12.000 1.00 96.94 185 THR A CA 1
ATOM 1437 C C . THR A 1 185 ? 5.310 4.178 11.247 1.00 96.94 185 THR A C 1
ATOM 1439 O O . THR A 1 185 ? 5.497 5.010 10.360 1.00 96.94 185 THR A O 1
ATOM 1442 N N . THR A 1 186 ? 6.292 3.370 11.651 1.00 97.25 186 THR A N 1
ATOM 1443 C CA . THR A 1 186 ? 7.670 3.429 11.149 1.00 97.25 186 THR A CA 1
ATOM 1444 C C . THR A 1 186 ? 7.741 3.087 9.661 1.00 97.25 186 THR A C 1
ATOM 1446 O O . THR A 1 186 ? 8.374 3.817 8.893 1.00 97.25 186 THR A O 1
ATOM 1449 N N . MET A 1 187 ? 7.081 2.009 9.233 1.00 97.94 187 MET A N 1
ATOM 1450 C CA . MET A 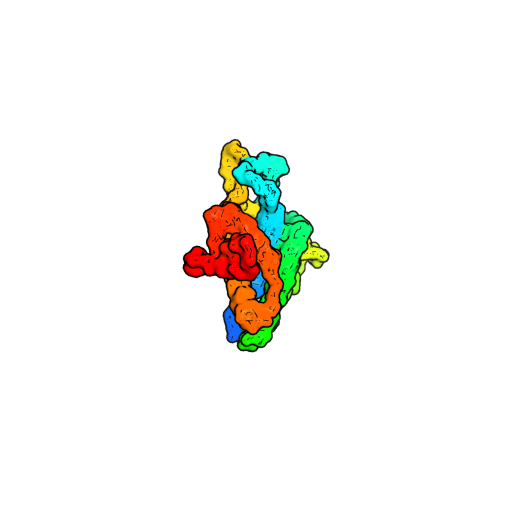1 187 ? 7.038 1.597 7.831 1.00 97.94 187 MET A CA 1
ATOM 1451 C C . MET A 1 187 ? 6.247 2.600 6.991 1.00 97.94 187 MET A C 1
ATOM 1453 O O . MET A 1 187 ? 6.715 2.999 5.921 1.00 97.94 187 MET A O 1
ATOM 1457 N N . MET A 1 188 ? 5.104 3.080 7.496 1.00 97.75 188 MET A N 1
ATOM 1458 C CA . MET A 1 188 ? 4.330 4.141 6.836 1.00 97.75 188 MET A CA 1
ATOM 1459 C C . MET A 1 188 ? 5.188 5.388 6.587 1.00 97.75 188 MET A C 1
ATOM 1461 O O . MET A 1 188 ? 5.246 5.884 5.461 1.00 97.75 188 MET A O 1
ATOM 1465 N N . ARG A 1 189 ? 5.913 5.868 7.607 1.00 97.38 189 ARG A N 1
ATOM 1466 C CA . ARG A 1 189 ? 6.799 7.039 7.495 1.00 97.38 189 ARG A CA 1
ATOM 1467 C C . ARG A 1 189 ? 7.951 6.796 6.521 1.00 97.38 189 ARG A C 1
ATOM 1469 O O . ARG A 1 189 ? 8.209 7.654 5.681 1.00 97.38 189 ARG A O 1
ATOM 1476 N N . MET A 1 190 ? 8.593 5.626 6.563 1.00 97.38 190 MET A N 1
ATOM 1477 C CA . MET A 1 190 ? 9.660 5.270 5.617 1.00 97.38 190 MET A CA 1
ATOM 1478 C C . MET A 1 190 ? 9.171 5.320 4.164 1.00 97.38 190 MET A C 1
ATOM 1480 O O . MET A 1 190 ? 9.835 5.899 3.299 1.00 97.38 190 MET A O 1
ATOM 1484 N N . LEU A 1 191 ? 7.986 4.765 3.891 1.00 97.25 191 LEU A N 1
ATOM 1485 C CA . LEU A 1 191 ? 7.414 4.793 2.548 1.00 97.25 191 LEU A CA 1
ATOM 1486 C C . LEU A 1 191 ? 7.010 6.201 2.120 1.00 97.25 191 LEU A C 1
ATOM 1488 O O . LEU A 1 191 ? 7.280 6.550 0.971 1.00 97.25 191 LEU A O 1
ATOM 1492 N N . ILE A 1 192 ? 6.436 7.023 3.004 1.00 96.38 192 ILE A N 1
ATOM 1493 C CA . ILE A 1 192 ? 6.162 8.437 2.703 1.00 96.38 192 ILE A CA 1
ATOM 1494 C C . ILE A 1 192 ? 7.461 9.152 2.317 1.00 96.38 192 ILE A C 1
ATOM 1496 O O . ILE A 1 192 ? 7.520 9.786 1.264 1.00 96.38 192 ILE A O 1
ATOM 1500 N N . GLU A 1 193 ? 8.529 8.998 3.103 1.00 95.44 193 GLU A N 1
ATOM 1501 C CA . GLU A 1 193 ? 9.818 9.642 2.834 1.00 95.44 193 GLU A CA 1
ATOM 1502 C C . GLU A 1 193 ? 10.438 9.209 1.500 1.00 95.44 193 GLU A C 1
ATOM 1504 O O . GLU A 1 193 ? 11.049 10.019 0.795 1.00 95.44 193 GLU A O 1
ATOM 1509 N N . TRP A 1 194 ? 10.309 7.934 1.133 1.00 96.19 194 TRP A N 1
ATOM 1510 C CA . TRP A 1 194 ? 10.803 7.452 -0.153 1.00 96.19 194 TRP A CA 1
ATOM 1511 C C . TRP A 1 194 ? 9.951 7.980 -1.316 1.00 96.19 194 TRP A C 1
ATOM 1513 O O . TRP A 1 194 ? 10.496 8.524 -2.281 1.00 96.19 194 TRP A O 1
ATOM 1523 N N . HIS A 1 195 ? 8.621 7.889 -1.216 1.00 95.62 195 HIS A N 1
ATOM 1524 C CA . HIS A 1 195 ? 7.723 8.316 -2.290 1.00 95.62 195 HIS A CA 1
ATOM 1525 C C . HIS A 1 195 ? 7.751 9.830 -2.485 1.00 95.62 195 HIS A C 1
ATOM 1527 O O . HIS A 1 195 ? 7.718 10.293 -3.621 1.00 95.62 195 HIS A O 1
ATOM 1533 N N . GLN A 1 196 ? 7.879 10.625 -1.421 1.00 93.75 196 GLN A N 1
ATOM 1534 C CA . GLN A 1 196 ? 7.954 12.078 -1.558 1.00 93.75 196 GLN A CA 1
ATOM 1535 C C . GLN A 1 196 ? 9.217 12.513 -2.322 1.00 93.75 196 GLN A C 1
ATOM 1537 O O . GLN A 1 196 ? 9.145 13.408 -3.164 1.00 93.75 196 GLN A O 1
ATOM 1542 N N . LYS A 1 197 ? 10.350 11.812 -2.134 1.00 93.62 197 LYS A N 1
ATOM 1543 C CA . LYS A 1 197 ? 11.574 12.025 -2.930 1.00 93.62 197 LYS A CA 1
ATOM 1544 C C . LYS A 1 197 ? 11.348 11.686 -4.398 1.00 93.62 197 LYS A C 1
ATOM 1546 O O . LYS A 1 197 ? 11.740 12.469 -5.257 1.00 93.62 197 LYS A O 1
ATOM 1551 N N . LEU A 1 198 ? 10.685 10.562 -4.682 1.00 94.12 198 LEU A N 1
ATOM 1552 C CA . LEU A 1 198 ? 10.306 10.196 -6.047 1.00 94.12 198 LEU A CA 1
ATOM 1553 C C . LEU A 1 198 ? 9.402 11.263 -6.690 1.00 94.12 198 LEU A C 1
ATOM 1555 O O . LEU A 1 198 ? 9.606 11.628 -7.843 1.00 94.12 198 LEU A O 1
ATOM 1559 N N . MET A 1 199 ? 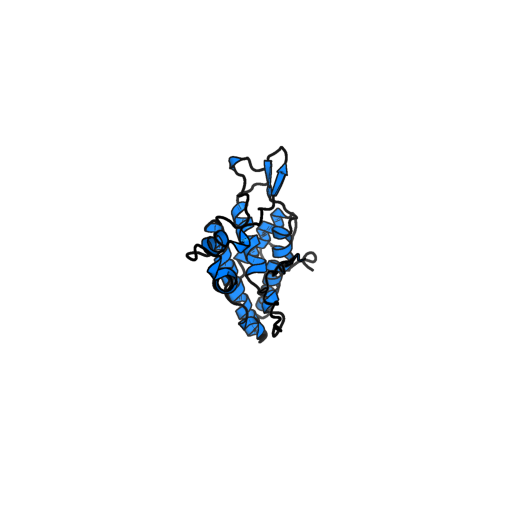8.415 11.766 -5.948 1.00 93.50 199 MET A N 1
ATOM 1560 C CA . MET A 1 199 ? 7.469 12.779 -6.421 1.00 93.50 199 MET A CA 1
ATOM 1561 C C . MET A 1 199 ? 8.087 14.176 -6.567 1.00 93.50 199 MET A C 1
ATOM 1563 O O . MET A 1 199 ? 7.472 15.041 -7.191 1.00 93.50 199 MET A O 1
ATOM 1567 N N . GLY A 1 200 ? 9.250 14.431 -5.956 1.00 91.12 200 GLY A N 1
ATOM 1568 C CA . GLY A 1 200 ? 9.780 15.785 -5.794 1.00 91.12 200 GLY A CA 1
ATOM 1569 C C . GLY A 1 200 ? 8.885 16.667 -4.912 1.00 91.12 200 GLY A C 1
ATOM 1570 O O . GLY A 1 200 ? 8.755 17.861 -5.169 1.00 91.12 200 GLY A O 1
ATOM 1571 N N . LYS A 1 201 ? 8.229 16.076 -3.905 1.00 87.12 201 LYS A N 1
ATOM 1572 C CA . LYS A 1 201 ? 7.312 16.745 -2.969 1.00 87.12 201 LYS A CA 1
ATOM 1573 C C . LYS A 1 201 ? 7.787 16.566 -1.526 1.00 87.12 201 LYS A C 1
ATOM 1575 O O . LYS A 1 201 ? 8.570 15.670 -1.225 1.00 87.12 201 LYS A O 1
ATOM 1580 N N . GLU A 1 202 ? 7.288 17.405 -0.626 1.00 85.00 202 GLU A N 1
ATOM 1581 C CA . GLU A 1 202 ? 7.474 17.255 0.821 1.00 85.00 202 GLU A CA 1
ATOM 1582 C C . GLU A 1 202 ? 6.106 16.997 1.464 1.00 85.00 202 GLU A C 1
ATOM 1584 O O . GLU A 1 202 ? 5.255 17.886 1.491 1.00 85.00 202 GLU A O 1
ATOM 1589 N N . CYS A 1 203 ? 5.882 15.772 1.942 1.00 78.06 203 CYS A N 1
ATOM 1590 C CA . CYS A 1 203 ? 4.635 15.372 2.600 1.00 78.06 203 CYS A CA 1
ATOM 1591 C C . CYS A 1 203 ? 4.770 15.467 4.125 1.00 78.06 203 CYS A C 1
ATOM 1593 O O . CYS A 1 203 ? 3.906 16.025 4.803 1.00 78.06 203 CYS A O 1
ATOM 1595 N N . THR A 1 204 ? 5.901 14.992 4.649 1.00 69.88 204 THR A N 1
ATOM 1596 C CA . THR A 1 204 ? 6.299 15.115 6.055 1.00 69.88 204 THR A CA 1
ATOM 1597 C C . THR A 1 204 ? 7.648 15.825 6.142 1.00 69.88 204 THR A C 1
ATOM 1599 O O . THR A 1 204 ? 8.560 15.515 5.371 1.00 69.88 204 THR A O 1
ATOM 1602 N N . SER A 1 205 ? 7.804 16.762 7.082 1.00 54.38 205 SER A N 1
ATOM 1603 C CA . SER A 1 205 ? 9.110 17.368 7.361 1.00 54.38 205 SER A CA 1
ATOM 1604 C C . SER A 1 205 ? 9.904 16.486 8.322 1.00 54.38 205 SER A C 1
ATOM 1606 O O . SER A 1 205 ? 9.607 16.449 9.518 1.00 54.38 205 SER A O 1
ATOM 1608 N N . THR A 1 206 ? 10.934 15.803 7.830 1.00 48.81 206 THR A N 1
ATOM 1609 C CA . THR A 1 206 ? 11.920 15.149 8.697 1.00 48.81 206 THR A CA 1
ATOM 1610 C C . THR A 1 206 ? 12.897 16.216 9.190 1.00 48.81 206 THR A C 1
ATOM 1612 O O . THR A 1 206 ? 13.950 16.438 8.592 1.00 48.81 206 THR A O 1
ATOM 1615 N N . THR A 1 207 ? 12.573 16.926 10.272 1.00 38.56 207 THR A N 1
ATOM 1616 C CA . THR A 1 207 ? 13.614 17.679 10.982 1.00 38.56 207 THR A CA 1
ATOM 1617 C C . THR A 1 207 ? 14.481 16.650 11.692 1.00 38.56 207 THR A C 1
ATOM 1619 O O . THR A 1 207 ? 14.033 16.018 12.649 1.00 38.56 207 THR A O 1
ATOM 1622 N N . ALA A 1 208 ? 15.703 16.441 11.199 1.00 32.38 208 ALA A N 1
ATOM 1623 C CA . ALA A 1 208 ? 16.705 15.604 11.847 1.00 32.38 208 ALA A CA 1
ATOM 1624 C C . ALA A 1 208 ? 16.878 16.065 13.309 1.00 32.38 208 ALA A C 1
ATOM 1626 O O . ALA A 1 208 ? 17.539 17.066 13.572 1.00 32.38 208 ALA A O 1
ATOM 1627 N N . GLY A 1 209 ? 16.216 15.376 14.244 1.00 32.69 209 GLY A N 1
ATOM 1628 C CA . GLY A 1 209 ? 16.231 15.700 15.673 1.00 32.69 209 GLY A CA 1
ATOM 1629 C C . GLY A 1 209 ? 14.871 15.803 16.377 1.00 32.69 209 GLY A C 1
ATOM 1630 O O . GLY A 1 209 ? 14.867 15.842 17.603 1.00 32.69 209 GLY A O 1
ATOM 1631 N N . SER A 1 210 ? 13.727 15.800 15.679 1.00 32.16 210 SER A N 1
ATOM 1632 C CA . SER A 1 210 ? 12.407 15.751 16.334 1.00 32.16 210 SER A CA 1
ATOM 1633 C C . SER A 1 210 ? 11.518 14.667 15.734 1.00 32.16 210 SER A C 1
ATOM 1635 O O . SER A 1 210 ? 11.224 14.702 14.544 1.00 32.16 210 SER A O 1
ATOM 1637 N N . VAL A 1 211 ? 11.025 13.756 16.576 1.00 39.00 211 VAL A N 1
ATOM 1638 C CA . VAL A 1 211 ? 10.089 12.652 16.254 1.00 39.00 211 VAL A CA 1
ATOM 1639 C C . VAL A 1 211 ? 8.675 13.168 15.906 1.00 39.00 211 VAL A C 1
ATOM 1641 O O . VAL A 1 211 ? 7.696 12.444 15.966 1.00 39.00 211 VAL A O 1
ATOM 1644 N N . VAL A 1 212 ? 8.547 14.440 15.530 1.00 40.75 212 VAL A N 1
ATOM 1645 C CA . VAL A 1 212 ? 7.278 15.077 15.181 1.00 40.75 212 VAL A CA 1
ATOM 1646 C C . VAL A 1 212 ? 7.455 15.717 13.812 1.00 40.75 212 VAL A C 1
ATOM 1648 O O . VAL A 1 212 ? 7.905 16.857 13.689 1.00 40.75 212 VAL A O 1
ATOM 1651 N N . GLY A 1 213 ? 7.161 14.947 12.768 1.00 42.94 213 GLY A N 1
ATOM 1652 C CA . GLY A 1 213 ? 6.765 15.544 11.499 1.00 42.94 213 GLY A CA 1
ATOM 1653 C C . GLY A 1 213 ? 5.368 16.134 11.673 1.00 42.94 213 GLY A C 1
ATOM 1654 O O . GLY A 1 213 ? 4.599 15.662 12.498 1.00 42.94 213 GLY A O 1
ATOM 1655 N N . THR A 1 214 ? 5.042 17.199 10.955 1.00 48.19 214 THR A N 1
ATOM 1656 C CA . THR A 1 214 ? 3.649 17.613 10.768 1.00 48.19 214 THR A CA 1
ATOM 1657 C C . THR A 1 214 ? 3.330 17.481 9.288 1.00 48.19 214 THR A C 1
ATOM 1659 O O . THR A 1 214 ? 4.146 17.860 8.440 1.00 48.19 214 THR A O 1
ATOM 1662 N N . ALA A 1 215 ? 2.165 16.920 8.959 1.00 46.97 215 ALA A N 1
ATOM 1663 C CA . ALA A 1 215 ? 1.655 16.935 7.590 1.00 46.97 215 ALA A CA 1
ATOM 1664 C C . ALA A 1 215 ? 1.550 18.396 7.106 1.00 46.97 215 ALA A C 1
ATOM 1666 O O . ALA A 1 215 ? 0.880 19.219 7.736 1.00 46.97 215 ALA A O 1
ATOM 1667 N N . ARG A 1 216 ? 2.255 18.748 6.022 1.00 50.25 216 ARG A N 1
ATOM 1668 C CA . ARG A 1 216 ? 2.267 20.121 5.474 1.00 50.25 216 ARG A CA 1
ATOM 1669 C C . ARG A 1 216 ? 1.096 20.370 4.517 1.00 50.25 216 ARG A C 1
ATOM 1671 O O . ARG A 1 216 ? 0.488 19.434 4.005 1.00 50.25 216 ARG A O 1
ATOM 1678 N N . SER A 1 217 ? 0.837 21.653 4.238 1.00 39.50 217 SER A N 1
ATOM 1679 C CA . SER A 1 217 ? -0.291 22.238 3.476 1.00 39.50 217 SER A CA 1
ATOM 1680 C C . SER A 1 217 ? -0.531 21.726 2.046 1.00 39.50 217 SER A C 1
ATOM 1682 O O . SER A 1 217 ? -1.333 22.305 1.330 1.00 39.50 217 SER A O 1
ATOM 1684 N N . TRP A 1 218 ? 0.207 20.720 1.584 1.00 35.34 218 TRP A N 1
ATOM 1685 C CA . TRP A 1 218 ? -0.012 20.067 0.291 1.00 35.34 218 TRP A CA 1
ATOM 1686 C C . TRP A 1 218 ? -0.826 18.774 0.415 1.00 35.34 218 TRP A C 1
ATOM 1688 O O . TRP A 1 218 ? -1.242 18.232 -0.605 1.00 35.34 218 TRP A O 1
ATOM 1698 N N . CYS A 1 219 ? -1.029 18.276 1.641 1.00 39.59 219 CYS A N 1
ATOM 1699 C CA . CYS A 1 219 ? -1.854 17.097 1.918 1.00 39.59 219 CYS A CA 1
ATOM 1700 C C . CYS A 1 219 ? -3.302 17.450 2.309 1.00 39.59 219 CYS A C 1
ATOM 1702 O O . CYS A 1 219 ? -4.063 16.545 2.635 1.00 39.59 219 CYS A O 1
ATOM 1704 N N . PHE A 1 220 ? -3.680 18.736 2.271 1.00 36.12 220 PHE A N 1
ATOM 1705 C CA . PHE A 1 220 ? -5.042 19.227 2.497 1.00 36.12 220 PHE A CA 1
ATOM 1706 C C . PHE A 1 220 ? -5.324 20.447 1.624 1.00 36.12 220 PHE A C 1
ATOM 1708 O O . PHE A 1 220 ? -4.476 21.367 1.638 1.00 36.12 220 PHE A O 1
#